Protein AF-A0A3R8T851-F1 (afdb_monomer_lite)

Structure (mmCIF, N/CA/C/O backbone):
data_AF-A0A3R8T851-F1
#
_entry.id   AF-A0A3R8T851-F1
#
loop_
_atom_site.group_PDB
_atom_site.id
_atom_site.type_symbol
_atom_site.label_atom_id
_atom_site.label_alt_id
_atom_site.label_comp_id
_atom_site.label_asym_id
_atom_site.label_entity_id
_atom_site.label_seq_id
_atom_site.pdbx_PDB_ins_code
_atom_site.Cartn_x
_atom_site.Cartn_y
_atom_site.Cartn_z
_atom_site.occupancy
_atom_site.B_iso_or_equiv
_atom_site.auth_seq_id
_atom_site.auth_comp_id
_atom_site.auth_asym_id
_atom_site.auth_atom_id
_atom_site.pdbx_PDB_model_num
ATOM 1 N N . MET A 1 1 ? -12.909 -27.217 -44.243 1.00 44.41 1 MET A N 1
ATOM 2 C CA . MET A 1 1 ? -11.495 -27.222 -43.815 1.00 44.41 1 MET A CA 1
ATOM 3 C C . MET A 1 1 ? -10.658 -26.739 -44.985 1.00 44.41 1 MET A C 1
ATOM 5 O O . MET A 1 1 ? -10.452 -27.490 -45.925 1.00 44.41 1 MET A O 1
ATOM 9 N N . THR A 1 2 ? -10.266 -25.467 -44.976 1.00 38.69 2 THR A N 1
ATOM 10 C CA . THR A 1 2 ? -9.535 -24.836 -46.084 1.00 38.69 2 THR A CA 1
ATOM 11 C C . THR A 1 2 ? -8.514 -23.880 -45.484 1.00 38.69 2 THR A C 1
ATOM 13 O O . THR A 1 2 ? -8.853 -22.822 -44.961 1.00 38.69 2 THR A O 1
ATOM 16 N N . GLN A 1 3 ? -7.259 -24.317 -45.497 1.00 44.81 3 GLN A N 1
ATOM 17 C CA . GLN A 1 3 ? -6.101 -23.622 -44.954 1.00 44.81 3 GLN A CA 1
ATOM 18 C C . GLN A 1 3 ? -5.636 -22.591 -45.994 1.00 44.81 3 GLN A C 1
ATOM 20 O O . GLN A 1 3 ? -5.109 -22.951 -47.044 1.00 44.81 3 GLN A O 1
ATOM 25 N N . ARG A 1 4 ? -5.891 -21.301 -45.744 1.00 39.88 4 ARG A N 1
ATOM 26 C CA . ARG A 1 4 ? -5.365 -20.201 -46.564 1.00 39.88 4 ARG A CA 1
ATOM 27 C C . ARG A 1 4 ? -4.061 -19.705 -45.947 1.00 39.88 4 ARG A C 1
ATOM 29 O O . ARG A 1 4 ? -4.080 -18.985 -44.954 1.00 39.88 4 ARG A O 1
ATOM 36 N N . SER A 1 5 ? -2.939 -20.098 -46.545 1.00 45.81 5 SER A N 1
ATOM 37 C CA . SER A 1 5 ? -1.627 -19.496 -46.299 1.00 45.81 5 SER A CA 1
ATOM 38 C C . SER A 1 5 ? -1.640 -18.038 -46.756 1.00 45.81 5 SER A C 1
ATOM 40 O O . SER A 1 5 ? -1.697 -17.757 -47.951 1.00 45.81 5 SER A O 1
ATOM 42 N N . ILE A 1 6 ? -1.594 -17.111 -45.800 1.00 46.12 6 ILE A N 1
ATOM 43 C CA . ILE A 1 6 ? -1.362 -15.689 -46.055 1.00 46.12 6 ILE A CA 1
ATOM 44 C C . ILE A 1 6 ? 0.154 -15.509 -46.150 1.00 46.12 6 ILE A C 1
ATOM 46 O O . ILE A 1 6 ? 0.859 -15.487 -45.144 1.00 46.12 6 ILE A O 1
ATOM 50 N N . ALA A 1 7 ? 0.659 -15.446 -47.380 1.00 40.25 7 ALA A N 1
ATOM 51 C CA . ALA A 1 7 ? 2.011 -14.991 -47.654 1.00 40.25 7 ALA A CA 1
ATOM 52 C C . ALA A 1 7 ? 2.119 -13.516 -47.231 1.00 40.25 7 ALA A C 1
ATOM 54 O O . ALA A 1 7 ? 1.351 -12.688 -47.711 1.00 40.25 7 ALA A O 1
ATOM 55 N N . LEU A 1 8 ? 3.050 -13.204 -46.325 1.00 41.16 8 LEU A N 1
ATOM 56 C CA . LEU A 1 8 ? 3.509 -11.843 -46.037 1.00 41.16 8 LEU A CA 1
ATOM 57 C C . LEU A 1 8 ? 4.576 -11.451 -47.074 1.00 41.16 8 LEU A C 1
ATOM 59 O O . LEU A 1 8 ? 5.665 -12.029 -47.036 1.00 41.16 8 LEU A O 1
ATOM 63 N N . PRO A 1 9 ? 4.364 -10.431 -47.923 1.00 45.44 9 PRO A N 1
ATOM 64 C CA . PRO A 1 9 ? 5.433 -9.764 -48.638 1.00 45.44 9 PRO A CA 1
ATOM 65 C C . PRO A 1 9 ? 5.525 -8.319 -48.130 1.00 45.44 9 PRO A C 1
ATOM 67 O O . PRO A 1 9 ? 5.138 -7.383 -48.819 1.00 45.44 9 PRO A O 1
ATOM 70 N N . THR A 1 10 ? 6.001 -8.122 -46.897 1.00 47.38 10 THR A N 1
ATOM 71 C CA . THR A 1 10 ? 6.152 -6.762 -46.331 1.00 47.38 10 THR A CA 1
ATOM 72 C C . THR A 1 10 ? 7.442 -6.566 -45.537 1.00 47.38 10 THR A C 1
ATOM 74 O O . THR A 1 10 ? 7.541 -5.646 -44.734 1.00 47.38 10 THR A O 1
ATOM 77 N N . PHE A 1 11 ? 8.457 -7.413 -45.754 1.00 45.50 11 PHE A N 1
ATOM 78 C CA . PHE A 1 11 ? 9.749 -7.315 -45.054 1.00 45.50 11 PHE A CA 1
ATOM 79 C C . PHE A 1 11 ? 10.920 -6.839 -45.939 1.00 45.50 11 PHE A C 1
ATOM 81 O O . PHE A 1 11 ? 12.037 -6.696 -45.455 1.00 45.50 11 PHE A O 1
ATOM 88 N N . ILE A 1 12 ? 10.684 -6.545 -47.226 1.00 47.91 12 ILE A N 1
ATOM 89 C CA . ILE A 1 12 ? 11.735 -6.191 -48.207 1.00 47.91 12 ILE A CA 1
ATOM 90 C C . ILE A 1 12 ? 11.623 -4.723 -48.660 1.00 47.91 12 ILE A C 1
ATOM 92 O O . ILE A 1 12 ? 11.775 -4.411 -49.833 1.00 47.91 12 ILE A O 1
ATOM 96 N N . VAL A 1 13 ? 11.331 -3.793 -47.746 1.00 43.69 13 VAL A N 1
ATOM 97 C CA . VAL A 1 13 ? 11.426 -2.346 -48.057 1.00 43.69 13 VAL A CA 1
ATOM 98 C C . VAL A 1 13 ? 12.476 -1.632 -47.196 1.00 43.69 13 VAL A C 1
ATOM 100 O O . VAL A 1 13 ? 12.956 -0.574 -47.582 1.00 43.69 13 VAL A O 1
ATOM 103 N N . LEU A 1 14 ? 12.962 -2.235 -46.101 1.00 47.91 14 LEU A N 1
ATOM 104 C CA . LEU A 1 14 ? 13.963 -1.584 -45.239 1.00 47.91 14 LEU A CA 1
ATOM 105 C C . LEU A 1 14 ? 15.436 -1.889 -45.578 1.00 47.91 14 LEU A C 1
ATOM 107 O O . LEU A 1 14 ? 16.322 -1.256 -45.013 1.00 47.91 14 LEU A O 1
ATOM 111 N N . LEU A 1 15 ? 15.726 -2.822 -46.496 1.00 50.12 15 LEU A N 1
ATOM 112 C CA . LEU A 1 15 ? 17.108 -3.194 -46.859 1.00 50.12 15 LEU A CA 1
ATOM 113 C C . LEU A 1 15 ? 17.674 -2.454 -48.089 1.00 50.12 15 LEU A C 1
ATOM 115 O O . LEU A 1 15 ? 18.793 -2.738 -48.507 1.00 50.12 15 LEU A O 1
ATOM 119 N N . GLY A 1 16 ? 16.927 -1.511 -48.672 1.00 46.34 16 GLY A N 1
ATOM 120 C CA . GLY A 1 16 ? 17.313 -0.813 -49.908 1.00 46.34 16 GLY A CA 1
ATOM 121 C C . GLY A 1 16 ? 18.207 0.423 -49.737 1.00 46.34 16 GLY A C 1
ATOM 122 O O . GLY A 1 16 ? 18.778 0.885 -50.717 1.00 46.34 16 GLY A O 1
ATOM 123 N N . CYS A 1 17 ? 18.375 0.960 -48.523 1.00 48.28 17 CYS A N 1
ATOM 124 C CA . CYS A 1 17 ? 19.078 2.239 -48.321 1.00 48.28 17 CYS A CA 1
ATOM 125 C C . CYS A 1 17 ? 20.562 2.116 -47.918 1.00 48.28 17 CYS A C 1
ATOM 127 O O . CYS A 1 17 ? 21.178 3.121 -47.578 1.00 48.28 17 CYS A O 1
ATOM 129 N N . MET A 1 18 ? 21.158 0.918 -47.942 1.00 51.44 18 MET A N 1
ATOM 130 C CA . MET A 1 18 ? 22.513 0.684 -47.400 1.00 51.44 18 MET A CA 1
ATOM 131 C C . MET A 1 18 ? 23.633 0.554 -48.449 1.00 51.44 18 MET A C 1
ATOM 133 O O . MET A 1 18 ? 24.749 0.187 -48.095 1.00 51.44 18 MET A O 1
ATOM 137 N N . ALA A 1 19 ? 23.381 0.853 -49.728 1.00 52.00 19 ALA A N 1
ATOM 138 C CA . ALA A 1 19 ? 24.377 0.662 -50.794 1.00 52.00 19 ALA A CA 1
ATOM 139 C C . ALA A 1 19 ? 25.047 1.948 -51.322 1.00 52.00 19 ALA A C 1
ATOM 141 O O . ALA A 1 19 ? 25.812 1.876 -52.280 1.00 52.00 19 ALA A O 1
ATOM 142 N N . GLY A 1 20 ? 24.830 3.121 -50.717 1.00 49.62 20 GLY A N 1
ATOM 143 C CA . GLY A 1 20 ? 25.464 4.344 -51.219 1.00 49.62 20 GLY A CA 1
ATOM 144 C C . GLY A 1 20 ? 25.350 5.547 -50.295 1.00 49.62 20 GLY A C 1
ATOM 145 O O . GLY A 1 20 ? 24.445 6.349 -50.471 1.00 49.62 20 GLY A O 1
ATOM 146 N N . CYS A 1 21 ? 26.255 5.630 -49.314 1.00 49.12 21 CYS A N 1
ATOM 147 C CA . CYS A 1 21 ? 26.908 6.840 -48.780 1.00 49.12 21 CYS A CA 1
ATOM 148 C C . CYS A 1 21 ? 27.625 6.459 -47.474 1.00 49.12 21 CYS A C 1
ATOM 150 O O . CYS A 1 21 ? 27.001 6.023 -46.513 1.00 49.12 21 CYS A O 1
ATOM 152 N N . GLY A 1 22 ? 28.953 6.596 -47.439 1.00 55.25 22 GLY A N 1
ATOM 153 C CA . GLY A 1 22 ? 29.822 6.204 -46.317 1.00 55.25 22 GLY A CA 1
ATOM 154 C C . GLY A 1 22 ? 29.701 7.059 -45.048 1.00 55.25 22 GLY A C 1
ATOM 155 O O . GLY A 1 22 ? 30.553 6.958 -44.171 1.00 55.25 22 GLY A O 1
ATOM 156 N N . SER A 1 23 ? 28.665 7.888 -44.932 1.00 60.56 23 SER A N 1
ATOM 157 C CA . SER A 1 23 ? 28.325 8.646 -43.732 1.00 60.56 23 SER A CA 1
ATOM 158 C C . SER A 1 23 ? 26.939 8.218 -43.260 1.00 60.56 23 SER A C 1
ATOM 160 O O . SER A 1 23 ? 25.993 8.129 -44.040 1.00 60.56 23 SER A O 1
ATOM 162 N N . THR A 1 24 ? 26.804 7.915 -41.968 1.00 61.31 24 THR A N 1
ATOM 163 C CA . THR A 1 24 ? 25.481 7.770 -41.350 1.00 61.31 24 THR A CA 1
ATOM 164 C C . THR A 1 24 ? 24.726 9.072 -41.614 1.00 61.31 24 THR A C 1
ATOM 166 O O . THR A 1 24 ? 25.268 10.128 -41.280 1.00 61.31 24 THR A O 1
ATOM 169 N N . PRO A 1 25 ? 23.534 9.048 -42.233 1.00 72.50 25 PRO A N 1
ATOM 170 C CA . PRO A 1 25 ? 22.795 10.277 -42.471 1.00 72.50 25 PRO A CA 1
ATOM 171 C C . PRO A 1 25 ? 22.548 10.958 -41.125 1.00 72.50 25 PRO A C 1
ATOM 173 O O . PRO A 1 25 ? 22.107 10.303 -40.181 1.00 72.50 25 PRO A O 1
ATOM 176 N N . GLN A 1 26 ? 22.850 12.254 -41.036 1.00 74.75 26 GLN A N 1
ATOM 177 C CA . GLN A 1 26 ? 22.775 13.032 -39.793 1.00 74.75 26 GLN A CA 1
ATOM 178 C C . GLN A 1 26 ? 21.423 12.856 -39.084 1.00 74.75 26 GLN A C 1
ATOM 180 O O . GLN A 1 26 ? 21.381 12.688 -37.873 1.00 74.75 26 GLN A O 1
ATOM 185 N N . ALA A 1 27 ? 20.334 12.747 -39.852 1.00 73.94 27 ALA A N 1
ATOM 186 C CA . ALA A 1 27 ? 18.996 12.472 -39.336 1.00 73.94 27 ALA A CA 1
ATOM 187 C C . ALA A 1 27 ? 18.899 11.186 -38.484 1.00 73.94 27 ALA A C 1
ATOM 189 O O . ALA A 1 27 ? 18.157 11.158 -37.506 1.00 73.94 27 ALA A O 1
ATOM 190 N N . ALA A 1 28 ? 19.653 10.130 -38.813 1.00 70.94 28 ALA A N 1
ATOM 191 C CA . ALA A 1 28 ? 19.677 8.891 -38.031 1.00 70.94 28 ALA A CA 1
ATOM 192 C C . ALA A 1 28 ? 20.454 9.051 -36.713 1.00 70.94 28 ALA A C 1
ATOM 194 O O . ALA A 1 28 ? 20.051 8.491 -35.694 1.00 70.94 28 ALA A O 1
ATOM 195 N N . LEU A 1 29 ? 21.533 9.842 -36.719 1.00 73.25 29 LEU A N 1
ATOM 196 C CA . LEU A 1 29 ? 22.285 10.186 -35.507 1.00 73.25 29 LEU A CA 1
ATOM 197 C C . LEU A 1 29 ? 21.438 11.066 -34.581 1.00 73.25 29 LEU A C 1
ATOM 199 O O . LEU A 1 29 ? 21.340 10.799 -33.385 1.00 73.25 29 LEU A O 1
ATOM 203 N N . ASP A 1 30 ? 20.753 12.059 -35.149 1.00 73.75 30 ASP A N 1
ATOM 204 C CA . ASP A 1 30 ? 19.850 12.932 -34.407 1.00 73.75 30 ASP A CA 1
ATOM 205 C C . ASP A 1 30 ? 18.692 12.126 -33.807 1.00 73.75 30 ASP A C 1
ATOM 207 O O . ASP A 1 30 ? 18.377 12.294 -32.631 1.00 73.75 30 ASP A O 1
ATOM 211 N N . GLN A 1 31 ? 18.090 11.196 -34.554 1.00 73.44 31 GLN A N 1
ATOM 212 C CA . GLN A 1 31 ? 17.026 10.333 -34.033 1.00 73.44 31 GLN A CA 1
ATOM 213 C C . GLN A 1 31 ? 17.510 9.440 -32.876 1.00 73.44 31 GLN A C 1
ATOM 215 O O . GLN A 1 31 ? 16.791 9.279 -31.887 1.00 73.44 31 GLN A O 1
ATOM 220 N N . ALA A 1 32 ? 18.729 8.897 -32.960 1.00 69.50 32 ALA A N 1
ATOM 221 C CA . ALA A 1 32 ? 19.322 8.105 -31.884 1.00 69.50 32 ALA A CA 1
ATOM 222 C C . ALA A 1 32 ? 19.579 8.946 -30.621 1.00 69.50 32 ALA A C 1
ATOM 224 O O . ALA A 1 32 ? 19.233 8.520 -29.517 1.00 69.50 32 ALA A O 1
ATOM 225 N N . ASN A 1 33 ? 20.093 10.168 -30.787 1.00 73.69 33 ASN A N 1
ATOM 226 C CA . ASN A 1 33 ? 20.313 11.113 -29.690 1.00 73.69 33 ASN A CA 1
ATOM 227 C C . ASN A 1 33 ? 19.000 11.523 -29.007 1.00 73.69 33 ASN A C 1
ATOM 229 O O . ASN A 1 33 ? 18.917 11.519 -27.777 1.00 73.69 33 ASN A O 1
ATOM 233 N N . HIS A 1 34 ? 17.944 11.797 -29.781 1.00 75.25 34 HIS A N 1
ATOM 234 C CA . HIS A 1 34 ? 16.615 12.077 -29.228 1.00 75.25 34 HIS A CA 1
ATOM 235 C C . HIS A 1 34 ? 16.049 10.868 -28.470 1.00 75.25 34 HIS A C 1
ATOM 237 O O . HIS A 1 34 ? 15.510 11.026 -27.375 1.00 75.25 34 HIS A O 1
ATOM 243 N N . GLY A 1 35 ? 16.214 9.651 -28.998 1.00 73.81 35 GLY A N 1
ATOM 244 C CA . GLY A 1 35 ? 15.797 8.424 -28.313 1.00 73.81 35 GLY A CA 1
ATOM 245 C C . GLY A 1 35 ? 16.533 8.199 -26.986 1.00 73.81 35 GLY A C 1
ATOM 246 O O . GLY A 1 35 ? 15.909 7.860 -25.976 1.00 73.81 35 GLY A O 1
ATOM 247 N N . ALA A 1 36 ? 17.846 8.448 -26.955 1.00 70.50 36 ALA A N 1
ATOM 248 C CA . ALA A 1 36 ? 18.645 8.367 -25.734 1.00 70.50 36 ALA A CA 1
ATOM 249 C C . ALA A 1 36 ? 18.195 9.401 -24.686 1.00 70.50 36 ALA A C 1
ATOM 251 O O . ALA A 1 36 ? 18.029 9.049 -23.515 1.00 70.50 36 ALA A O 1
ATOM 252 N N . ALA A 1 37 ? 17.917 10.640 -25.109 1.00 76.19 37 ALA A N 1
ATOM 253 C CA . ALA A 1 37 ? 17.410 11.698 -24.235 1.00 76.19 37 ALA A CA 1
ATOM 254 C C . ALA A 1 37 ? 16.029 11.361 -23.645 1.00 76.19 37 ALA A C 1
ATOM 256 O O . ALA A 1 37 ? 15.822 11.506 -22.439 1.00 76.19 37 ALA A O 1
ATOM 257 N N . LEU A 1 38 ? 15.102 10.843 -24.459 1.00 79.69 38 LEU A N 1
ATOM 258 C CA . LEU A 1 38 ? 13.781 10.405 -23.990 1.00 79.69 38 LEU A CA 1
ATOM 259 C C . LEU A 1 38 ? 13.880 9.246 -22.993 1.00 79.69 38 LEU A C 1
ATOM 261 O O . LEU A 1 38 ? 13.170 9.231 -21.990 1.00 79.69 38 LEU A O 1
ATOM 265 N N . THR A 1 39 ? 14.790 8.300 -23.233 1.00 76.38 39 THR A N 1
ATOM 266 C CA . THR A 1 39 ? 14.996 7.163 -22.325 1.00 76.38 39 THR A CA 1
ATOM 267 C C . THR A 1 39 ? 15.553 7.623 -20.977 1.00 76.38 39 THR A C 1
ATOM 269 O O . THR A 1 39 ? 15.103 7.153 -19.935 1.00 76.38 39 THR A O 1
ATOM 272 N N . ALA A 1 40 ? 16.483 8.583 -20.974 1.00 74.56 40 ALA A N 1
ATOM 273 C CA . ALA A 1 40 ? 16.996 9.182 -19.743 1.00 74.56 40 A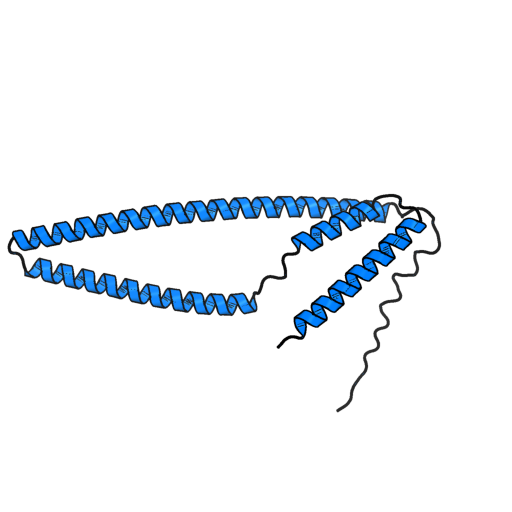LA A CA 1
ATOM 274 C C . ALA A 1 40 ? 15.909 9.967 -18.983 1.00 74.56 40 ALA A C 1
ATOM 276 O O . ALA A 1 40 ? 15.811 9.863 -17.760 1.00 74.56 40 ALA A O 1
ATOM 277 N N . ALA A 1 41 ? 15.052 10.705 -19.696 1.00 78.69 41 ALA A N 1
ATOM 278 C CA . ALA A 1 41 ? 13.918 11.400 -19.089 1.00 78.69 41 ALA A CA 1
ATOM 279 C C . ALA A 1 41 ? 12.918 10.419 -18.448 1.00 78.69 41 ALA A C 1
ATOM 281 O O . ALA A 1 41 ? 12.463 10.647 -17.326 1.00 78.69 41 ALA A O 1
ATOM 282 N N . LEU A 1 42 ? 12.624 9.302 -19.122 1.00 79.44 42 LEU A N 1
ATOM 283 C CA . LEU A 1 42 ? 11.774 8.238 -18.587 1.00 79.44 42 LEU A CA 1
ATOM 284 C C . LEU A 1 42 ? 12.388 7.593 -17.335 1.00 79.44 42 LEU A C 1
ATOM 286 O O . LEU A 1 42 ? 11.681 7.371 -16.355 1.00 79.44 42 LEU A O 1
ATOM 290 N N . GLU A 1 43 ? 13.698 7.330 -17.335 1.00 75.94 43 GLU A N 1
ATOM 291 C CA . GLU A 1 43 ? 14.417 6.800 -16.169 1.00 75.94 43 GLU A CA 1
ATOM 292 C C . GLU A 1 43 ? 14.277 7.736 -14.954 1.00 75.94 43 GLU A C 1
ATOM 294 O O . GLU A 1 43 ? 13.948 7.281 -13.854 1.00 75.94 43 GLU A O 1
ATOM 299 N N . GLY A 1 44 ? 14.420 9.049 -15.166 1.00 82.88 44 GLY A N 1
ATOM 300 C CA . GLY A 1 44 ? 14.193 10.060 -14.130 1.00 82.88 44 GLY A CA 1
ATOM 301 C C . GLY A 1 44 ? 12.754 10.070 -13.600 1.00 82.88 44 GLY A C 1
ATOM 302 O O . GLY A 1 44 ? 12.541 10.112 -12.387 1.00 82.88 44 GLY A O 1
ATOM 303 N N . GLN A 1 45 ? 11.756 9.961 -14.484 1.00 84.88 45 GLN A N 1
ATOM 304 C CA . GLN A 1 45 ? 10.346 9.871 -14.080 1.00 84.88 45 GLN A CA 1
ATOM 305 C C . GLN A 1 45 ? 10.050 8.599 -13.276 1.00 84.88 45 GLN A C 1
ATOM 307 O O . GLN A 1 45 ? 9.339 8.663 -12.272 1.00 84.88 45 GLN A O 1
ATOM 312 N N . LEU A 1 46 ? 10.619 7.454 -13.661 1.00 79.31 46 LEU A N 1
ATOM 313 C CA . LEU A 1 46 ? 10.457 6.195 -12.929 1.00 79.31 46 LEU A CA 1
ATOM 314 C C . LEU A 1 46 ? 11.092 6.256 -11.535 1.00 79.31 46 LEU A C 1
ATOM 316 O O . LEU A 1 46 ? 10.499 5.769 -10.570 1.00 79.31 46 LEU A O 1
ATOM 320 N N . GLN A 1 47 ? 12.268 6.874 -11.400 1.00 82.25 47 GLN A N 1
ATOM 321 C CA . GLN A 1 47 ? 12.885 7.091 -10.090 1.00 82.25 47 GLN A CA 1
ATOM 322 C C . GLN A 1 47 ? 12.032 8.012 -9.207 1.00 82.25 47 GLN A C 1
ATOM 324 O O . GLN A 1 47 ? 11.787 7.681 -8.044 1.00 82.25 47 GLN A O 1
ATOM 329 N N . ALA A 1 48 ? 11.516 9.115 -9.759 1.00 82.44 48 ALA A N 1
ATOM 330 C CA . ALA A 1 48 ? 10.619 10.019 -9.039 1.00 82.44 48 ALA A CA 1
ATOM 331 C C . ALA A 1 48 ? 9.323 9.315 -8.597 1.00 82.44 48 ALA A C 1
ATOM 333 O O . ALA A 1 48 ? 8.891 9.478 -7.455 1.00 82.44 48 ALA A O 1
ATOM 334 N N . LEU A 1 49 ? 8.740 8.475 -9.461 1.00 84.69 49 LEU A N 1
ATOM 335 C CA . LEU A 1 49 ? 7.562 7.671 -9.133 1.00 84.69 49 LEU A CA 1
ATOM 336 C C . LEU A 1 49 ? 7.846 6.713 -7.968 1.00 84.69 49 LEU A C 1
ATOM 338 O O . LEU A 1 49 ? 7.061 6.653 -7.023 1.00 84.69 49 LEU A O 1
ATOM 342 N N . ARG A 1 50 ? 8.977 5.995 -7.999 1.00 80.81 50 ARG A N 1
ATOM 343 C CA . ARG A 1 50 ? 9.378 5.084 -6.911 1.00 80.81 50 ARG A CA 1
ATOM 344 C C . ARG A 1 50 ? 9.571 5.828 -5.590 1.00 80.81 50 ARG A C 1
ATOM 346 O O . ARG A 1 50 ? 9.113 5.353 -4.553 1.00 80.81 50 ARG A O 1
ATOM 353 N N . ALA A 1 51 ? 10.195 7.006 -5.620 1.00 81.94 51 ALA A N 1
ATOM 354 C CA . ALA A 1 51 ? 10.358 7.842 -4.432 1.00 81.94 51 ALA A CA 1
ATOM 355 C C . ALA A 1 51 ? 9.003 8.310 -3.869 1.00 81.94 51 ALA A C 1
ATOM 357 O O . ALA A 1 51 ? 8.762 8.209 -2.664 1.00 81.94 51 ALA A O 1
ATOM 358 N N . ALA A 1 52 ? 8.084 8.748 -4.735 1.00 80.25 52 ALA A N 1
ATOM 359 C CA . ALA A 1 52 ? 6.732 9.127 -4.334 1.00 80.25 52 ALA A CA 1
ATOM 360 C C . ALA A 1 52 ? 5.954 7.940 -3.737 1.00 80.25 52 ALA A C 1
ATOM 362 O O . ALA A 1 52 ? 5.321 8.080 -2.690 1.00 80.25 52 ALA A O 1
ATOM 363 N N . GLN A 1 53 ? 6.046 6.753 -4.345 1.00 79.06 53 GLN A N 1
ATOM 364 C CA . GLN A 1 53 ? 5.437 5.525 -3.822 1.00 79.06 53 GLN A CA 1
ATOM 365 C C . GLN A 1 53 ? 5.976 5.163 -2.432 1.00 79.06 53 GLN A C 1
ATOM 367 O O . GLN A 1 53 ? 5.186 4.857 -1.537 1.00 79.06 53 GLN A O 1
ATOM 372 N N . ALA A 1 54 ? 7.294 5.251 -2.222 1.00 76.88 54 ALA A N 1
ATOM 373 C CA . ALA A 1 54 ? 7.908 5.011 -0.917 1.00 76.88 54 ALA A CA 1
ATOM 374 C C . ALA A 1 54 ? 7.389 5.995 0.145 1.00 76.88 54 ALA A C 1
ATOM 376 O O . ALA A 1 54 ? 7.039 5.587 1.255 1.00 76.88 54 ALA A O 1
ATOM 377 N N . 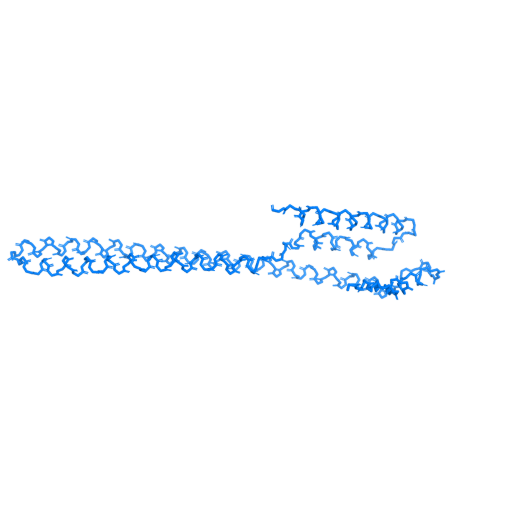HIS A 1 55 ? 7.249 7.276 -0.211 1.00 80.81 55 HIS A N 1
ATOM 378 C CA . HIS A 1 55 ? 6.702 8.280 0.698 1.00 80.81 55 HIS A CA 1
ATOM 379 C C . HIS A 1 55 ? 5.234 7.996 1.060 1.00 80.81 55 HIS A C 1
ATOM 381 O O . HIS A 1 55 ? 4.864 8.063 2.239 1.00 80.81 55 HIS A O 1
ATOM 387 N N . VAL A 1 56 ? 4.399 7.640 0.079 1.00 83.94 56 VAL A N 1
ATOM 388 C CA . VAL A 1 56 ? 2.992 7.274 0.316 1.00 83.94 56 VAL A CA 1
ATOM 389 C C . VAL A 1 56 ? 2.897 6.038 1.213 1.00 83.94 56 VAL A C 1
ATOM 391 O O . VAL A 1 56 ? 2.102 6.031 2.153 1.00 83.94 56 VAL A O 1
ATOM 394 N N . ALA A 1 57 ? 3.728 5.019 0.981 1.00 75.00 57 ALA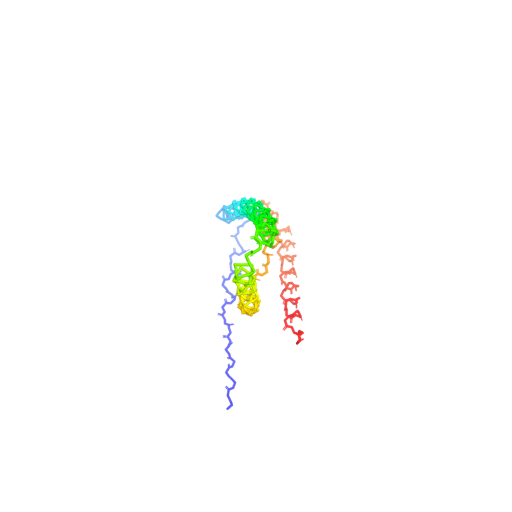 A N 1
ATOM 395 C CA . ALA A 1 57 ? 3.770 3.823 1.819 1.00 75.00 57 ALA A CA 1
ATOM 396 C C . ALA A 1 57 ? 4.144 4.158 3.273 1.00 75.00 57 ALA A C 1
ATOM 398 O O . ALA A 1 57 ? 3.470 3.715 4.204 1.00 75.00 57 ALA A O 1
ATOM 399 N N . GLN A 1 58 ? 5.156 5.005 3.481 1.00 81.00 58 GLN A N 1
ATOM 400 C CA . GLN A 1 58 ? 5.565 5.434 4.818 1.00 81.00 58 GLN A CA 1
ATOM 401 C C . GLN A 1 58 ? 4.477 6.257 5.527 1.00 81.00 58 GLN A C 1
ATOM 403 O O . GLN A 1 58 ? 4.240 6.067 6.720 1.00 81.00 58 GLN A O 1
ATOM 408 N N . SER A 1 59 ? 3.771 7.126 4.795 1.00 83.44 59 SER A N 1
ATOM 409 C CA . SER A 1 59 ? 2.620 7.872 5.322 1.00 83.44 59 SER A CA 1
ATOM 410 C C . SER A 1 59 ? 1.492 6.931 5.756 1.00 83.44 59 SER A C 1
ATOM 412 O O . SER A 1 59 ? 0.985 7.053 6.872 1.00 83.44 59 SER A O 1
ATOM 414 N N . ARG A 1 60 ? 1.160 5.929 4.928 1.00 83.06 60 ARG A N 1
ATOM 415 C CA . ARG A 1 60 ? 0.162 4.901 5.264 1.00 83.06 60 ARG A CA 1
ATOM 416 C C . ARG A 1 60 ? 0.553 4.109 6.511 1.00 83.06 60 ARG A C 1
ATOM 418 O O . ARG A 1 60 ? -0.281 3.958 7.397 1.00 83.06 60 ARG A O 1
ATOM 425 N N . LEU A 1 61 ? 1.809 3.673 6.623 1.00 77.94 61 LEU A N 1
ATOM 426 C CA . LEU A 1 61 ? 2.313 2.991 7.823 1.00 77.94 61 LEU A CA 1
ATOM 427 C C . LEU A 1 61 ? 2.198 3.873 9.074 1.00 77.94 61 LEU A C 1
ATOM 429 O O . LEU A 1 61 ? 1.786 3.395 10.131 1.00 77.94 61 LEU A O 1
ATOM 433 N N . GLY A 1 62 ? 2.509 5.168 8.955 1.00 84.81 62 GLY A N 1
ATOM 434 C CA . GLY A 1 62 ? 2.327 6.136 10.037 1.00 84.81 62 GLY A CA 1
ATOM 435 C C . GLY A 1 62 ? 0.868 6.254 10.488 1.00 84.81 62 GLY A C 1
ATOM 436 O O . GLY A 1 62 ? 0.595 6.233 11.689 1.00 84.81 62 GLY A O 1
ATOM 437 N N . SER A 1 63 ? -0.071 6.321 9.542 1.00 85.19 63 SER A N 1
ATOM 438 C CA . SER A 1 63 ? -1.510 6.366 9.832 1.00 85.19 63 SER A CA 1
ATOM 439 C C . SER A 1 63 ? -2.014 5.077 10.476 1.00 85.19 63 SER A C 1
ATOM 441 O O . SER A 1 63 ? -2.692 5.148 11.497 1.00 85.19 63 SER A O 1
ATOM 443 N N . ILE A 1 64 ? -1.627 3.908 9.950 1.00 81.44 64 ILE A N 1
ATOM 444 C CA . ILE A 1 64 ? -1.971 2.601 10.536 1.00 81.44 64 ILE A CA 1
ATOM 445 C C . ILE A 1 64 ? -1.475 2.526 11.978 1.00 81.44 64 ILE A C 1
ATOM 447 O O . ILE A 1 64 ? -2.226 2.145 12.870 1.00 81.44 64 ILE A O 1
ATOM 451 N N . ARG A 1 65 ? -0.236 2.961 12.235 1.00 85.31 65 ARG A N 1
ATOM 452 C CA . ARG A 1 65 ? 0.321 2.959 13.588 1.00 85.31 65 ARG A CA 1
ATOM 453 C C . ARG A 1 65 ? -0.494 3.839 14.535 1.00 85.31 65 ARG A C 1
ATOM 455 O O . ARG A 1 65 ? -0.846 3.378 15.616 1.00 85.31 65 ARG A O 1
ATOM 462 N N . ARG A 1 66 ? -0.849 5.063 14.130 1.00 88.75 66 ARG A N 1
ATOM 463 C CA . ARG A 1 66 ? -1.688 5.961 14.948 1.00 88.75 66 ARG A CA 1
ATOM 464 C C . ARG A 1 66 ? -3.065 5.365 15.227 1.00 88.75 66 ARG A C 1
ATOM 466 O O . ARG A 1 66 ? -3.504 5.401 16.370 1.00 88.75 66 ARG A O 1
ATOM 473 N N . LEU A 1 67 ? -3.707 4.787 14.211 1.00 86.44 67 LEU A N 1
ATOM 474 C CA . LEU A 1 67 ? -5.000 4.120 14.366 1.00 86.44 67 LEU A CA 1
ATOM 475 C C . LEU A 1 67 ? -4.896 2.927 15.320 1.00 86.44 67 LEU A C 1
ATOM 477 O O . LEU A 1 67 ? -5.714 2.814 16.223 1.00 86.44 67 LEU A O 1
ATOM 481 N N . SER A 1 68 ? -3.850 2.103 15.197 1.00 83.75 68 SER A N 1
ATOM 482 C CA . SER A 1 68 ? -3.635 0.959 16.093 1.00 83.75 68 SER A CA 1
ATOM 483 C C . SER A 1 68 ? -3.404 1.386 17.544 1.00 83.75 68 SER A C 1
ATOM 485 O O . SER A 1 68 ? -3.949 0.781 18.460 1.00 83.75 68 SER A O 1
ATOM 487 N N . THR A 1 69 ? -2.648 2.467 17.766 1.00 88.81 69 THR A N 1
ATOM 488 C CA . THR A 1 69 ? -2.446 3.021 19.109 1.00 88.81 69 THR A CA 1
ATOM 489 C C . THR A 1 69 ? -3.747 3.586 19.672 1.00 88.81 69 THR A C 1
ATOM 491 O O . THR A 1 69 ? -4.044 3.348 20.837 1.00 88.81 69 THR A O 1
ATOM 494 N N . SER A 1 70 ? -4.541 4.286 18.854 1.00 88.19 70 SER A N 1
ATOM 495 C CA . SER A 1 70 ? -5.837 4.823 19.279 1.00 88.19 70 SER A CA 1
ATOM 496 C C . SER A 1 70 ? -6.842 3.717 19.606 1.00 88.19 70 SER A C 1
ATOM 498 O O . SER A 1 70 ? -7.566 3.828 20.590 1.00 88.19 70 SER A O 1
ATOM 500 N N . ALA A 1 71 ? -6.884 2.649 18.808 1.00 86.12 71 ALA A N 1
ATOM 501 C CA . ALA A 1 71 ? -7.724 1.486 19.079 1.00 86.12 71 ALA A CA 1
ATOM 502 C C . ALA A 1 71 ? -7.334 0.834 20.413 1.00 86.12 71 ALA A C 1
ATOM 504 O O . ALA A 1 71 ? -8.187 0.645 21.273 1.00 86.12 71 ALA A O 1
ATOM 505 N N . ALA A 1 72 ? -6.033 0.626 20.643 1.00 84.00 72 ALA A N 1
ATOM 506 C CA . ALA A 1 72 ? -5.538 0.069 21.899 1.00 84.00 72 ALA A CA 1
ATOM 507 C C . ALA A 1 72 ? -5.869 0.945 23.124 1.00 84.00 72 ALA A C 1
ATOM 509 O O . ALA A 1 72 ? -6.152 0.409 24.195 1.00 84.00 72 ALA A O 1
ATOM 510 N N . SER A 1 73 ? -5.856 2.280 22.994 1.00 91.31 73 SER A N 1
ATOM 511 C CA . SER A 1 73 ? -6.310 3.157 24.083 1.00 91.31 73 SER A CA 1
ATOM 512 C C . SER A 1 73 ? -7.816 3.048 24.324 1.00 91.31 73 SER A C 1
ATOM 514 O O . SER A 1 73 ? -8.221 2.950 25.477 1.00 91.31 73 SER A O 1
ATOM 516 N N . PHE A 1 74 ? -8.635 2.978 23.265 1.00 88.19 74 PHE A N 1
ATOM 517 C CA . PHE A 1 74 ? -10.079 2.778 23.419 1.00 88.19 74 PHE A CA 1
ATOM 518 C C . PHE A 1 74 ? -10.406 1.440 24.089 1.00 88.19 74 PHE A C 1
ATOM 520 O O . PHE A 1 74 ? -11.290 1.398 24.939 1.00 88.19 74 PHE A O 1
ATOM 527 N N . ASP A 1 75 ? -9.667 0.373 23.780 1.00 87.25 75 ASP A N 1
ATOM 528 C CA . ASP A 1 75 ? -9.825 -0.925 24.447 1.00 87.25 75 ASP A CA 1
ATOM 529 C C . ASP A 1 75 ? -9.478 -0.858 25.941 1.00 87.25 75 ASP A C 1
ATOM 531 O O . ASP A 1 75 ? -10.158 -1.467 26.775 1.00 87.25 75 ASP A O 1
ATOM 535 N N . ALA A 1 76 ? -8.429 -0.111 26.298 1.00 89.56 76 ALA A N 1
ATOM 536 C CA . ALA A 1 76 ? -8.032 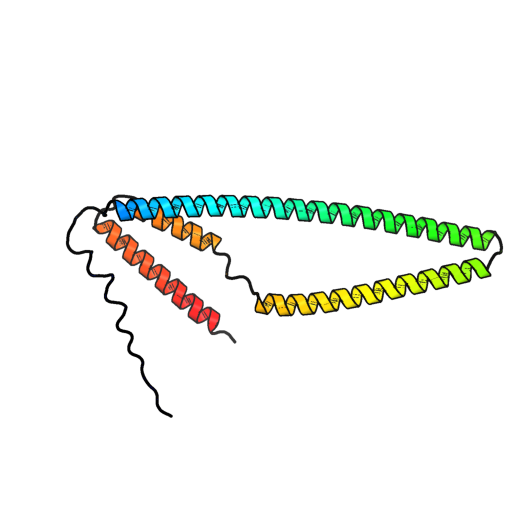0.087 27.688 1.00 89.56 76 ALA A CA 1
ATOM 537 C C . ALA A 1 76 ? -9.080 0.895 28.475 1.00 89.56 76 ALA A C 1
ATOM 539 O O . ALA A 1 76 ? -9.424 0.507 29.599 1.00 89.56 76 ALA A O 1
ATOM 540 N N . ASP A 1 77 ? -9.615 1.961 27.873 1.00 89.69 77 ASP A N 1
ATOM 541 C CA . ASP A 1 77 ? -10.671 2.800 28.450 1.00 89.69 77 ASP A CA 1
ATOM 542 C C . ASP A 1 77 ? -11.977 2.008 28.605 1.00 89.69 77 ASP A C 1
ATOM 544 O O . ASP A 1 77 ? -12.554 1.963 29.691 1.00 89.69 77 ASP A O 1
ATOM 548 N N . ALA A 1 78 ? -12.379 1.265 27.570 1.00 87.31 78 ALA A N 1
ATOM 549 C CA . ALA A 1 78 ? -13.514 0.343 27.593 1.00 87.31 78 ALA A CA 1
ATOM 550 C C . ALA A 1 78 ? -13.419 -0.671 28.745 1.00 87.31 78 ALA A C 1
ATOM 552 O O . ALA A 1 78 ? -14.378 -0.887 29.490 1.00 87.31 78 ALA A O 1
ATOM 553 N N . ALA A 1 79 ? -12.246 -1.286 28.924 1.00 88.62 79 ALA A N 1
ATOM 554 C CA . ALA A 1 79 ? -12.014 -2.236 30.007 1.00 88.62 79 ALA A CA 1
ATOM 555 C C . ALA A 1 79 ? -12.046 -1.567 31.391 1.00 88.62 79 ALA A C 1
ATOM 557 O O . ALA A 1 79 ? -12.420 -2.204 32.381 1.00 88.62 79 ALA A O 1
ATOM 558 N N . PHE A 1 80 ? -11.626 -0.305 31.495 1.00 91.56 80 PHE A N 1
ATOM 559 C CA . PHE A 1 80 ? -11.745 0.468 32.727 1.00 91.56 80 PHE A CA 1
ATOM 560 C C . PHE A 1 80 ? -13.207 0.786 33.050 1.00 91.56 80 PHE A C 1
ATOM 562 O O . PHE A 1 80 ? -13.644 0.499 34.167 1.00 91.56 80 PHE A O 1
ATOM 569 N N . ASP A 1 81 ? -13.976 1.270 32.077 1.00 87.62 81 ASP A N 1
ATOM 570 C CA . ASP A 1 81 ? -15.396 1.580 32.243 1.00 87.62 81 ASP A CA 1
ATOM 571 C C . ASP A 1 81 ? -16.202 0.350 32.667 1.00 87.62 81 ASP A C 1
ATOM 573 O O . ASP A 1 81 ? -17.010 0.427 33.597 1.00 87.62 81 ASP A O 1
ATOM 577 N N . GLU A 1 82 ? -15.930 -0.819 32.078 1.00 85.38 82 GLU A N 1
ATOM 578 C CA . GLU A 1 82 ? -16.573 -2.072 32.484 1.00 85.38 82 GLU A CA 1
ATOM 579 C C . GLU A 1 82 ? -16.324 -2.380 33.976 1.00 85.38 82 GLU A C 1
ATOM 581 O O . GLU A 1 82 ? -17.247 -2.762 34.706 1.00 85.38 82 GLU A O 1
ATOM 586 N N . ARG A 1 83 ? -15.092 -2.170 34.469 1.00 88.19 83 ARG A N 1
ATOM 587 C CA . ARG A 1 83 ? -14.751 -2.356 35.892 1.00 88.19 83 ARG A CA 1
ATOM 588 C C . ARG A 1 83 ? -15.471 -1.351 36.786 1.00 88.19 83 ARG A C 1
ATOM 590 O O . ARG A 1 83 ? -15.964 -1.741 37.845 1.00 88.19 83 ARG A O 1
ATOM 597 N N . VAL A 1 84 ? -15.567 -0.091 36.362 1.00 90.50 84 VAL A N 1
ATOM 598 C CA . VAL A 1 84 ? -16.283 0.959 37.103 1.00 90.50 84 VAL A CA 1
ATOM 599 C C . VAL A 1 84 ? -17.770 0.621 37.222 1.00 90.50 84 VAL A C 1
ATOM 601 O O . VAL A 1 84 ? -18.323 0.696 38.319 1.00 90.50 84 VAL A O 1
ATOM 604 N N . GLN A 1 85 ? -18.419 0.179 36.139 1.00 86.81 85 GLN A N 1
ATOM 605 C CA . GLN A 1 85 ? -19.842 -0.186 36.172 1.00 86.81 85 GLN A CA 1
ATOM 606 C C . GLN A 1 85 ? -20.115 -1.410 37.054 1.00 86.81 85 GLN A C 1
ATOM 608 O O . GLN A 1 85 ? -21.106 -1.433 37.792 1.00 86.81 85 GLN A O 1
ATOM 613 N N . LYS A 1 86 ? -19.219 -2.409 37.029 1.00 85.50 86 LYS A N 1
ATOM 614 C CA . LYS A 1 86 ? -19.283 -3.564 37.938 1.00 85.50 86 LYS A CA 1
ATOM 615 C C . LYS A 1 86 ? -19.149 -3.130 39.400 1.00 85.50 86 LYS A C 1
ATOM 617 O O . LYS A 1 86 ? -19.964 -3.539 40.221 1.00 85.50 86 LYS A O 1
ATOM 622 N N . ALA A 1 87 ? -18.185 -2.264 39.718 1.00 89.56 87 ALA A N 1
ATOM 623 C CA . ALA A 1 87 ? -17.987 -1.742 41.074 1.00 89.56 87 ALA A CA 1
ATOM 624 C C . ALA A 1 87 ? -19.162 -0.872 41.561 1.00 89.56 87 ALA A C 1
ATOM 626 O O . ALA A 1 87 ? -19.517 -0.915 42.736 1.00 89.56 87 ALA A O 1
ATOM 627 N N . ALA A 1 88 ? -19.813 -0.135 40.656 1.00 91.50 88 ALA A N 1
ATOM 628 C CA . ALA A 1 88 ? -21.017 0.650 40.938 1.00 91.50 88 ALA A CA 1
ATOM 629 C C . ALA A 1 88 ? -22.294 -0.201 41.100 1.00 91.50 88 ALA A C 1
ATOM 631 O O . ALA A 1 88 ? -23.381 0.354 41.265 1.00 91.50 88 ALA A O 1
ATOM 632 N N . ASN A 1 89 ? -22.178 -1.534 41.035 1.00 90.81 89 ASN A N 1
ATOM 633 C CA . ASN A 1 89 ? -23.274 -2.493 41.149 1.00 90.81 89 ASN A CA 1
ATOM 634 C C . ASN A 1 89 ? -24.397 -2.259 40.114 1.00 90.81 89 ASN A C 1
ATOM 636 O O . ASN A 1 89 ? -25.583 -2.413 40.409 1.00 90.81 89 ASN A O 1
ATOM 640 N N . LYS A 1 90 ? -24.014 -1.880 38.882 1.00 90.19 90 LYS A N 1
ATOM 641 C CA . LYS A 1 90 ? -24.913 -1.651 37.735 1.00 90.19 90 LYS A CA 1
ATOM 642 C C . LYS A 1 90 ? -24.770 -2.762 36.677 1.00 90.19 90 LYS A C 1
ATOM 644 O O . LYS A 1 90 ? -24.281 -2.505 35.574 1.00 90.19 90 LYS A O 1
ATOM 649 N N . PRO A 1 91 ? -25.209 -4.004 36.959 1.00 84.88 91 PRO A N 1
ATOM 650 C CA . PRO A 1 91 ? -24.962 -5.152 36.082 1.00 84.88 91 PRO A CA 1
ATOM 651 C C . PRO A 1 91 ? -25.657 -5.036 34.720 1.00 84.88 91 PRO A C 1
ATOM 653 O O . PRO A 1 91 ? -25.100 -5.480 33.721 1.00 84.88 91 PRO A O 1
ATOM 656 N N . ALA A 1 92 ? -26.824 -4.386 34.651 1.00 87.81 92 ALA A N 1
ATOM 657 C CA . ALA A 1 92 ? -27.543 -4.170 33.394 1.00 87.81 92 ALA A CA 1
ATOM 658 C C . ALA A 1 92 ? -26.739 -3.315 32.393 1.00 87.81 92 ALA A C 1
ATOM 660 O O . ALA A 1 92 ? -26.738 -3.596 31.198 1.00 87.81 92 ALA A O 1
ATOM 661 N N . HIS A 1 93 ? -25.999 -2.309 32.878 1.00 84.25 93 HIS A N 1
ATOM 662 C CA . HIS A 1 93 ? -25.137 -1.486 32.026 1.00 84.25 93 HIS A CA 1
ATOM 663 C C . HIS A 1 93 ? -23.920 -2.265 31.522 1.00 84.25 93 HIS A C 1
ATOM 665 O O . HIS A 1 93 ? -23.586 -2.163 30.346 1.00 84.25 93 HIS A O 1
ATOM 671 N N . ALA A 1 94 ? -23.291 -3.074 32.380 1.00 82.31 94 ALA A N 1
ATOM 672 C CA . ALA A 1 94 ? -22.174 -3.925 31.972 1.00 82.31 94 ALA A CA 1
ATOM 673 C C . ALA A 1 94 ? -22.600 -4.975 30.926 1.00 82.31 94 ALA A C 1
ATOM 675 O O . ALA A 1 94 ? -21.874 -5.220 29.968 1.00 82.31 94 ALA A O 1
ATOM 676 N N . GLN A 1 95 ? -23.798 -5.553 31.067 1.00 86.62 95 GLN A N 1
ATOM 677 C CA . GLN A 1 95 ? -24.357 -6.486 30.081 1.00 86.62 95 GLN A CA 1
ATOM 678 C C . GLN A 1 95 ? -24.612 -5.817 28.727 1.00 86.62 95 GLN A C 1
ATOM 680 O O . GLN A 1 95 ? -24.212 -6.361 27.701 1.00 86.62 95 GLN A O 1
ATOM 685 N N . LEU A 1 96 ? -25.232 -4.630 28.715 1.00 88.62 96 LEU A N 1
ATOM 686 C CA . LEU A 1 96 ? -25.459 -3.876 27.479 1.00 88.62 96 LEU A CA 1
ATOM 687 C C . LEU A 1 96 ? -24.137 -3.491 26.802 1.00 88.62 96 LEU A C 1
ATOM 689 O O . LEU A 1 96 ? -24.014 -3.608 25.586 1.00 88.62 96 LEU A O 1
ATOM 693 N N . PHE A 1 97 ? -23.149 -3.059 27.587 1.00 87.19 97 PHE A N 1
ATOM 694 C CA . PHE A 1 97 ? -21.823 -2.716 27.086 1.00 87.19 97 PHE A CA 1
ATOM 695 C C . PHE A 1 97 ? -21.140 -3.911 26.411 1.00 87.19 97 PHE A C 1
ATOM 697 O O . PHE A 1 97 ? -20.679 -3.790 25.278 1.00 87.19 97 PHE A O 1
ATOM 704 N N . ASN A 1 98 ? -21.143 -5.077 27.061 1.00 86.00 98 ASN A N 1
ATOM 705 C CA . ASN A 1 98 ? -20.557 -6.292 26.496 1.00 86.00 98 ASN A CA 1
ATOM 706 C C . ASN A 1 98 ? -21.292 -6.745 25.227 1.00 86.00 98 ASN A C 1
ATOM 708 O O . ASN A 1 98 ? -20.641 -7.079 24.246 1.00 86.00 98 ASN A O 1
ATOM 712 N N . ALA A 1 99 ? -22.624 -6.648 25.186 1.00 90.19 99 ALA A N 1
ATOM 713 C CA . ALA A 1 99 ? -23.388 -6.954 23.975 1.00 90.19 99 ALA A CA 1
ATOM 714 C C . ALA A 1 99 ? -23.050 -6.012 22.801 1.00 90.19 99 ALA A C 1
ATOM 716 O O . ALA A 1 99 ? -22.952 -6.455 21.657 1.00 90.19 99 ALA A O 1
ATOM 717 N N . LEU A 1 100 ? -22.851 -4.715 23.068 1.00 88.56 100 LEU A N 1
ATOM 718 C CA . LEU A 1 100 ? -22.416 -3.753 22.048 1.00 88.56 100 LEU A CA 1
ATOM 719 C C . LEU A 1 100 ? -20.991 -4.038 21.567 1.00 88.56 100 LEU A C 1
ATOM 721 O O . LEU A 1 100 ? -20.725 -3.937 20.369 1.00 88.56 100 LEU A O 1
ATOM 725 N N . LYS A 1 101 ? -20.096 -4.417 22.484 1.00 87.19 101 LYS A N 1
ATOM 726 C CA . LYS A 1 101 ? -18.733 -4.832 22.153 1.00 87.19 101 LYS A CA 1
ATOM 727 C C . LYS A 1 101 ? -18.737 -6.067 21.250 1.00 87.19 101 LYS A C 1
ATOM 729 O O . LYS A 1 101 ? -18.140 -6.023 20.181 1.00 87.19 101 LYS A O 1
ATOM 734 N N . ASP A 1 102 ? -19.491 -7.102 21.611 1.00 89.31 102 ASP A N 1
ATOM 735 C CA . ASP A 1 102 ? -19.606 -8.328 20.814 1.00 89.31 102 ASP A CA 1
ATOM 736 C C . ASP A 1 102 ? -20.160 -8.049 19.405 1.00 89.31 102 ASP A C 1
ATOM 738 O O . ASP A 1 102 ? -19.672 -8.603 18.418 1.00 89.31 102 ASP A O 1
ATOM 742 N N . LEU A 1 103 ? -21.151 -7.155 19.285 1.00 91.56 103 LEU A N 1
ATOM 743 C CA . LEU A 1 103 ? -21.699 -6.740 17.989 1.00 91.56 103 LEU A CA 1
ATOM 744 C C . LEU A 1 103 ? -20.656 -5.993 17.140 1.00 91.56 103 LEU A C 1
ATOM 746 O O . LEU A 1 103 ? -20.560 -6.217 15.932 1.00 91.56 103 LEU A O 1
ATOM 750 N N . SER A 1 104 ? -19.872 -5.113 17.768 1.00 87.88 104 SER A N 1
ATOM 751 C CA . SER A 1 104 ? -18.775 -4.395 17.114 1.00 87.88 104 SER A CA 1
ATOM 752 C C . SER A 1 104 ? -17.697 -5.361 16.615 1.00 87.88 104 SER A C 1
ATOM 754 O O . SER A 1 104 ? -17.297 -5.284 15.453 1.00 87.88 104 SER A O 1
ATOM 756 N N . ASP A 1 105 ? -17.283 -6.312 17.454 1.00 86.88 105 ASP A N 1
ATOM 757 C CA . ASP A 1 105 ? -16.278 -7.324 17.114 1.00 86.88 105 ASP A CA 1
ATOM 758 C C . ASP A 1 105 ? -16.775 -8.265 16.004 1.00 86.88 105 ASP A C 1
ATOM 760 O O . ASP A 1 105 ? -16.009 -8.648 15.118 1.00 86.88 105 ASP A O 1
ATOM 764 N N . SER A 1 106 ? -18.067 -8.613 16.006 1.00 89.62 106 SER A N 1
ATOM 765 C CA . SER A 1 106 ? -18.692 -9.378 14.918 1.00 89.62 106 SER A CA 1
ATOM 766 C C . SER A 1 106 ? -18.629 -8.620 13.596 1.00 89.62 106 SER A C 1
ATOM 768 O O . SER A 1 106 ? -18.220 -9.183 12.584 1.00 89.62 106 SER A O 1
ATOM 770 N N . ARG A 1 107 ? -18.980 -7.329 13.603 1.00 88.50 107 ARG A N 1
ATOM 771 C CA . ARG A 1 107 ? -18.932 -6.495 12.399 1.00 88.50 107 ARG A CA 1
ATOM 772 C C . ARG A 1 107 ? -17.509 -6.362 11.852 1.00 88.50 107 ARG A C 1
ATOM 774 O O . ARG A 1 107 ? -17.330 -6.406 10.639 1.00 88.50 107 ARG A O 1
ATOM 781 N N . ALA A 1 108 ? -16.511 -6.221 12.726 1.00 84.69 108 ALA A N 1
ATOM 782 C CA . ALA A 1 108 ? -15.110 -6.161 12.314 1.00 84.69 108 ALA A CA 1
ATOM 783 C C . ALA A 1 108 ? -14.670 -7.454 11.601 1.00 84.69 108 ALA A C 1
ATOM 785 O O . ALA A 1 108 ? -14.033 -7.389 10.553 1.00 84.69 108 ALA A O 1
ATOM 786 N N . LYS A 1 109 ? -15.078 -8.625 12.110 1.00 86.69 109 LYS A N 1
ATOM 787 C CA . LYS A 1 109 ? -14.813 -9.921 11.459 1.00 86.69 109 LYS A CA 1
ATOM 788 C C . LYS A 1 109 ? -15.491 -10.048 10.095 1.00 86.69 109 LYS A C 1
ATOM 790 O O . LYS A 1 109 ? -14.876 -10.552 9.157 1.00 86.69 109 LYS A O 1
ATOM 795 N N . ASP A 1 110 ? -16.734 -9.586 9.972 1.00 87.50 110 ASP A N 1
ATOM 796 C CA . ASP A 1 110 ? -17.453 -9.595 8.692 1.00 87.50 110 ASP A CA 1
ATOM 797 C C . ASP A 1 110 ? -16.751 -8.705 7.654 1.00 87.50 110 ASP A C 1
ATOM 799 O O . ASP A 1 110 ? -16.632 -9.068 6.481 1.00 87.50 110 ASP A O 1
ATOM 803 N N . GLU A 1 111 ? -16.230 -7.556 8.088 1.00 85.19 111 GLU A N 1
ATOM 804 C CA . GLU A 1 111 ? -15.461 -6.647 7.240 1.00 85.19 111 GLU A CA 1
ATOM 805 C C . GLU A 1 111 ? -14.107 -7.246 6.827 1.00 85.19 111 GLU A C 1
ATOM 807 O O . GLU A 1 111 ? -13.740 -7.168 5.653 1.00 85.19 111 GLU A O 1
ATOM 812 N N . GLU A 1 112 ? -13.397 -7.929 7.731 1.00 86.75 112 GLU A N 1
ATOM 813 C CA . GLU A 1 112 ? -12.179 -8.681 7.393 1.00 86.75 112 GLU A CA 1
ATOM 814 C C . GLU A 1 112 ? -12.448 -9.780 6.353 1.00 86.75 112 GLU A C 1
ATOM 816 O O . GLU A 1 112 ? -11.691 -9.922 5.388 1.00 86.75 112 GLU A O 1
ATOM 821 N N . ALA A 1 113 ? -13.547 -10.527 6.498 1.00 85.75 113 ALA A N 1
ATOM 822 C CA . ALA A 1 113 ? -13.948 -11.549 5.533 1.00 85.75 113 ALA A CA 1
ATOM 823 C C . ALA A 1 113 ? -14.288 -10.944 4.158 1.00 85.75 113 ALA A C 1
ATOM 825 O O . ALA A 1 113 ? -13.904 -11.493 3.115 1.00 85.75 113 ALA A O 1
ATOM 826 N N . LEU A 1 114 ? -14.958 -9.787 4.136 1.00 85.00 114 LEU A N 1
ATOM 827 C CA . LEU A 1 114 ? -15.233 -9.045 2.906 1.00 85.00 114 LEU A CA 1
ATOM 828 C C . LEU A 1 114 ? -13.937 -8.576 2.237 1.00 85.00 114 LEU A C 1
ATOM 830 O O . LEU A 1 114 ? -13.762 -8.784 1.036 1.00 85.00 114 LEU A O 1
ATOM 834 N N . LEU A 1 115 ? -13.010 -7.991 2.999 1.00 83.31 115 LEU A N 1
ATOM 835 C CA . LEU A 1 115 ? -11.712 -7.543 2.489 1.00 83.31 115 LEU A CA 1
ATOM 836 C C . LEU A 1 115 ? -10.881 -8.708 1.945 1.00 83.31 115 LEU A C 1
ATOM 838 O O . LEU A 1 115 ? -10.269 -8.570 0.889 1.00 83.31 115 LEU A O 1
ATOM 842 N N . ALA A 1 116 ? -10.895 -9.868 2.606 1.00 83.06 116 ALA A N 1
ATOM 843 C CA . ALA A 1 116 ? -10.238 -11.072 2.100 1.00 83.06 116 ALA A CA 1
ATOM 844 C C . ALA A 1 116 ? -10.846 -11.535 0.763 1.00 83.06 116 ALA A C 1
ATOM 846 O O . ALA A 1 116 ? -10.117 -11.910 -0.157 1.00 83.06 116 ALA A O 1
ATOM 847 N N . THR A 1 117 ? -12.171 -11.454 0.629 1.00 80.44 117 THR A N 1
ATOM 848 C CA . THR A 1 117 ? -12.884 -11.788 -0.615 1.00 80.44 117 THR A CA 1
ATOM 849 C C . THR A 1 117 ? -12.551 -10.797 -1.734 1.00 80.44 117 THR A C 1
ATOM 851 O O . THR A 1 117 ? -12.271 -11.201 -2.863 1.00 80.44 117 THR A O 1
ATOM 854 N N . LEU A 1 118 ? -12.512 -9.499 -1.423 1.00 77.69 118 LEU A N 1
ATOM 855 C CA . LEU A 1 118 ? -12.098 -8.458 -2.363 1.00 77.69 118 LEU A CA 1
ATOM 856 C C . LEU A 1 118 ? -10.636 -8.628 -2.780 1.00 77.69 118 LEU A C 1
ATOM 858 O O . LEU A 1 118 ? -10.345 -8.538 -3.964 1.00 77.69 118 LEU A O 1
ATOM 862 N N . ALA A 1 119 ? -9.735 -8.974 -1.859 1.00 79.38 119 ALA A N 1
ATOM 863 C CA . ALA A 1 119 ? -8.337 -9.248 -2.183 1.00 79.38 119 ALA A CA 1
ATOM 864 C C . ALA A 1 119 ? -8.182 -10.455 -3.125 1.00 79.38 119 ALA A C 1
ATOM 866 O O . ALA A 1 119 ? -7.328 -10.443 -4.011 1.00 79.38 119 ALA A O 1
ATOM 867 N N . GLN A 1 120 ? -9.016 -11.491 -2.978 1.00 78.12 120 GLN A N 1
ATOM 868 C CA . GLN A 1 120 ? -9.055 -12.610 -3.927 1.00 78.12 120 GLN A CA 1
ATOM 869 C C . GLN A 1 120 ? -9.563 -12.173 -5.306 1.00 78.12 120 GLN A C 1
ATOM 871 O O . GLN A 1 120 ? -8.995 -12.582 -6.321 1.00 78.12 120 GLN A O 1
ATOM 876 N N . ALA A 1 121 ? -10.597 -11.328 -5.353 1.00 72.94 121 ALA A N 1
ATOM 877 C CA . ALA A 1 121 ? -11.102 -10.759 -6.600 1.00 72.94 121 ALA A CA 1
ATOM 878 C C . ALA A 1 121 ? -10.047 -9.864 -7.273 1.00 72.94 121 ALA A C 1
ATOM 880 O O . ALA A 1 121 ? -9.765 -10.038 -8.457 1.00 72.94 121 ALA A O 1
ATOM 881 N N . ASP A 1 122 ? -9.388 -8.989 -6.516 1.00 71.62 122 ASP A N 1
ATOM 882 C CA . ASP A 1 122 ? -8.290 -8.143 -6.983 1.00 71.62 122 ASP A CA 1
ATOM 883 C C . ASP A 1 122 ? -7.112 -8.979 -7.481 1.00 71.62 122 ASP A C 1
ATOM 885 O O . ASP A 1 122 ? -6.544 -8.665 -8.521 1.00 71.62 122 ASP A O 1
ATOM 889 N N . ALA A 1 123 ? -6.768 -10.085 -6.815 1.00 73.69 123 ALA A N 1
ATOM 890 C CA . ALA A 1 123 ? -5.743 -11.007 -7.299 1.00 73.69 123 ALA A CA 1
ATOM 891 C C . ALA A 1 123 ? -6.151 -11.686 -8.621 1.00 73.69 123 ALA A C 1
ATOM 893 O O . ALA A 1 123 ? -5.306 -11.896 -9.495 1.00 73.69 123 ALA A O 1
ATOM 894 N N . ALA A 1 124 ? -7.434 -12.013 -8.800 1.00 70.69 124 ALA A N 1
ATOM 895 C CA . ALA A 1 124 ? -7.954 -12.538 -10.061 1.00 70.69 124 ALA A CA 1
ATOM 896 C C . ALA A 1 124 ? -7.912 -11.480 -11.181 1.00 70.69 124 ALA A C 1
ATOM 898 O O . ALA A 1 124 ? -7.491 -11.789 -12.296 1.00 70.69 124 ALA A O 1
ATOM 899 N N . TYR A 1 125 ? -8.248 -10.223 -10.880 1.00 67.56 125 TYR A N 1
ATOM 900 C CA . TYR A 1 125 ? -8.121 -9.109 -11.823 1.00 67.56 125 TYR A CA 1
ATOM 901 C C . TYR A 1 125 ? -6.661 -8.746 -12.118 1.00 67.56 125 TYR A C 1
ATOM 903 O O . TYR A 1 125 ? -6.324 -8.460 -13.263 1.00 67.56 125 TYR A O 1
ATOM 911 N N . ALA A 1 126 ? -5.765 -8.834 -11.137 1.00 62.22 126 ALA A N 1
ATOM 912 C CA . ALA A 1 126 ? -4.334 -8.603 -11.311 1.00 62.22 126 ALA A CA 1
ATOM 913 C C . ALA A 1 126 ? -3.680 -9.656 -12.215 1.00 62.22 126 ALA A C 1
ATOM 915 O O . ALA A 1 126 ? -2.746 -9.331 -12.937 1.00 62.22 126 ALA A O 1
ATOM 916 N N . LYS A 1 127 ? -4.188 -10.898 -12.239 1.00 63.28 127 LYS A N 1
ATOM 917 C CA . LYS A 1 127 ? -3.772 -11.909 -13.231 1.00 63.28 127 LYS A CA 1
ATOM 918 C C . LYS A 1 127 ? -4.196 -11.538 -14.653 1.00 63.28 127 LYS A C 1
ATOM 920 O O . LYS A 1 127 ? -3.454 -11.809 -15.590 1.00 63.28 127 LYS A O 1
ATOM 925 N N . LEU A 1 128 ? -5.359 -10.904 -14.818 1.00 58.09 128 LEU A N 1
ATOM 926 C CA . LEU A 1 128 ? -5.822 -10.381 -16.112 1.00 58.09 128 LEU A CA 1
ATOM 927 C C . LEU A 1 128 ? -5.071 -9.107 -16.528 1.00 58.09 128 LEU A C 1
ATOM 929 O O . LEU A 1 128 ? -4.940 -8.827 -17.716 1.00 58.09 128 LEU A O 1
ATOM 933 N N . LEU A 1 129 ? -4.565 -8.357 -15.548 1.00 52.38 129 LEU A N 1
ATOM 934 C CA . LEU A 1 129 ? -3.784 -7.130 -15.706 1.00 52.38 129 LEU A CA 1
ATOM 935 C C . LEU A 1 129 ? -2.285 -7.353 -15.463 1.00 52.38 129 LEU A C 1
ATOM 937 O O . LEU A 1 129 ? -1.587 -6.395 -15.125 1.00 52.38 129 LEU A O 1
ATOM 941 N N . ALA A 1 130 ? -1.801 -8.596 -15.587 1.00 50.72 130 ALA A N 1
ATOM 942 C CA . ALA A 1 130 ? -0.421 -8.944 -15.271 1.00 50.72 130 ALA A CA 1
ATOM 943 C C . ALA A 1 130 ? 0.524 -7.934 -15.946 1.00 50.72 130 ALA A C 1
ATOM 945 O O . ALA A 1 130 ? 0.406 -7.711 -17.157 1.00 50.72 130 ALA A O 1
ATOM 946 N N . PRO A 1 131 ? 1.396 -7.259 -15.174 1.00 50.19 131 PRO A N 1
ATOM 947 C CA . PRO A 1 131 ? 2.182 -6.158 -15.694 1.00 50.19 131 PRO A CA 1
ATOM 948 C C . PRO A 1 131 ? 3.029 -6.666 -16.853 1.00 50.19 131 PRO A C 1
ATOM 950 O O . PRO A 1 131 ? 3.709 -7.688 -16.732 1.00 50.19 131 PRO A O 1
ATOM 953 N N . ALA A 1 132 ? 2.986 -5.943 -17.974 1.00 51.62 132 ALA A N 1
ATOM 954 C CA . ALA A 1 132 ? 3.964 -6.130 -19.031 1.00 51.62 132 ALA A CA 1
ATOM 955 C C . ALA A 1 132 ? 5.364 -6.134 -18.381 1.00 51.62 132 ALA A C 1
ATOM 957 O O . ALA A 1 132 ? 5.613 -5.299 -17.503 1.00 51.62 132 ALA A O 1
ATOM 958 N N . PRO A 1 133 ? 6.232 -7.096 -18.733 1.00 54.25 133 PRO A N 1
ATOM 959 C CA . PRO A 1 133 ? 7.501 -7.323 -18.047 1.00 54.25 133 PRO A CA 1
ATOM 960 C C . PRO A 1 133 ? 8.294 -6.021 -17.906 1.00 54.25 133 PRO A C 1
ATOM 962 O O . PRO A 1 133 ? 8.335 -5.237 -18.853 1.00 54.25 133 PRO A O 1
ATOM 965 N N . ASP A 1 134 ? 8.896 -5.795 -16.727 1.00 51.00 134 ASP A N 1
ATOM 966 C CA . ASP A 1 134 ? 9.636 -4.567 -16.408 1.00 51.00 134 ASP A CA 1
ATOM 967 C C . ASP A 1 134 ? 10.666 -4.275 -17.515 1.00 51.00 134 ASP A C 1
ATOM 969 O O . ASP A 1 134 ? 11.654 -5.007 -17.656 1.00 51.00 134 ASP A O 1
ATOM 973 N N . PRO A 1 135 ? 10.457 -3.222 -18.325 1.00 53.75 135 PRO A N 1
ATOM 974 C CA . PRO A 1 135 ? 11.304 -2.965 -19.469 1.00 53.75 135 PRO A CA 1
ATOM 975 C C . PRO A 1 135 ? 12.617 -2.301 -19.051 1.00 53.75 135 PRO A C 1
ATOM 977 O O . PRO A 1 135 ? 13.421 -2.019 -19.926 1.00 53.75 135 PRO A O 1
ATOM 980 N N . SER A 1 136 ? 12.877 -2.035 -17.763 1.00 55.16 136 SER A N 1
ATOM 981 C CA . SER A 1 136 ? 14.056 -1.285 -17.302 1.00 55.16 136 SER A CA 1
ATOM 982 C C . SER A 1 136 ? 15.386 -1.826 -17.853 1.00 55.16 136 SER A C 1
ATOM 984 O O . SER A 1 136 ? 16.179 -1.061 -18.407 1.00 55.16 136 SER A O 1
ATOM 986 N N . GLY A 1 137 ? 15.596 -3.146 -17.823 1.00 62.09 137 GLY A N 1
ATOM 987 C CA . GLY A 1 137 ? 16.778 -3.781 -18.423 1.00 62.09 137 GLY A CA 1
ATOM 988 C C . GLY A 1 137 ? 16.817 -3.674 -19.954 1.00 62.09 137 GLY A C 1
ATOM 989 O O . GLY A 1 137 ? 17.872 -3.430 -20.542 1.00 62.09 137 GLY A O 1
ATOM 990 N N . GLN A 1 138 ? 15.659 -3.789 -20.609 1.00 61.97 138 GLN A N 1
ATOM 991 C CA . GLN A 1 138 ? 15.533 -3.668 -22.066 1.00 61.97 138 GLN A CA 1
ATOM 992 C C . GLN A 1 138 ? 15.726 -2.219 -22.535 1.00 61.97 138 GLN A C 1
ATOM 994 O O . GLN A 1 138 ? 16.364 -1.982 -23.557 1.00 61.97 138 GLN A O 1
ATOM 999 N N . LEU A 1 139 ? 15.245 -1.241 -21.768 1.00 61.66 139 LEU A N 1
ATOM 1000 C CA . LEU A 1 139 ? 15.408 0.193 -21.998 1.00 61.66 139 LEU A CA 1
ATOM 1001 C C . LEU A 1 139 ? 16.865 0.606 -21.825 1.00 61.66 139 LEU A C 1
ATOM 1003 O O . LEU A 1 139 ? 17.385 1.359 -22.644 1.00 61.66 139 LEU A O 1
ATOM 1007 N N . GLN A 1 140 ? 17.559 0.069 -20.820 1.00 66.88 140 GLN A N 1
ATOM 1008 C CA . GLN A 1 140 ? 18.980 0.340 -20.621 1.00 66.88 140 GLN A CA 1
ATOM 1009 C C . GLN A 1 140 ? 19.840 -0.252 -21.747 1.00 66.88 140 GLN A C 1
ATOM 1011 O O . GLN A 1 140 ? 20.722 0.439 -22.263 1.00 66.88 140 GLN A O 1
ATOM 1016 N N . ALA A 1 141 ? 19.533 -1.475 -22.194 1.00 70.25 141 ALA A N 1
ATOM 1017 C CA . ALA A 1 141 ? 20.162 -2.078 -23.370 1.00 70.25 141 ALA A CA 1
ATOM 1018 C C . ALA A 1 141 ? 19.850 -1.294 -24.659 1.00 70.25 141 ALA A C 1
ATOM 1020 O O . ALA A 1 141 ? 20.737 -1.072 -25.482 1.00 70.25 141 ALA A O 1
ATOM 1021 N N . THR A 1 142 ? 18.614 -0.811 -24.812 1.00 66.19 142 THR A N 1
ATOM 1022 C CA . THR A 1 142 ? 18.193 0.013 -25.956 1.00 66.19 142 THR A CA 1
ATOM 1023 C C . THR A 1 142 ? 18.915 1.358 -25.961 1.00 66.19 142 THR A C 1
ATOM 1025 O O . THR A 1 142 ? 19.420 1.769 -27.000 1.00 66.19 142 THR A O 1
ATOM 1028 N N . ARG A 1 143 ? 19.058 2.018 -24.804 1.00 65.50 143 ARG A N 1
ATOM 1029 C CA . ARG A 1 143 ? 19.837 3.256 -24.665 1.00 65.50 143 ARG A CA 1
ATOM 1030 C C . ARG A 1 143 ? 21.294 3.044 -25.065 1.00 65.50 143 ARG A C 1
ATOM 1032 O O . ARG A 1 143 ? 21.826 3.842 -25.825 1.00 65.50 143 ARG A O 1
ATOM 1039 N N . GLN A 1 144 ? 21.927 1.971 -24.587 1.00 70.62 144 GLN A N 1
ATOM 1040 C CA . GLN A 1 144 ? 23.309 1.641 -24.954 1.00 70.62 144 GLN A CA 1
ATOM 1041 C C . GLN A 1 144 ? 23.451 1.363 -26.455 1.00 70.62 144 GLN A C 1
ATOM 1043 O O . GLN A 1 144 ? 24.394 1.846 -27.075 1.00 70.62 144 GLN A O 1
ATOM 1048 N N . ALA A 1 145 ? 22.498 0.646 -27.056 1.00 65.81 145 ALA A N 1
ATOM 1049 C CA . ALA A 1 145 ? 22.494 0.377 -28.491 1.00 65.81 145 ALA A CA 1
ATOM 1050 C C . ALA A 1 145 ? 22.280 1.649 -29.330 1.00 65.81 145 ALA A C 1
ATOM 1052 O O . ALA A 1 145 ? 22.951 1.825 -30.344 1.00 65.81 145 ALA A O 1
ATOM 1053 N N . LEU A 1 146 ? 21.386 2.548 -28.904 1.00 61.69 146 LEU A N 1
ATOM 1054 C CA . LEU A 1 146 ? 21.148 3.838 -29.560 1.00 61.69 146 LEU A CA 1
ATOM 1055 C C . LEU A 1 146 ? 22.357 4.771 -29.431 1.00 61.69 146 LEU A C 1
ATOM 1057 O O . LEU A 1 146 ? 22.736 5.400 -30.413 1.00 61.69 146 LEU A O 1
ATOM 1061 N N . MET A 1 147 ? 23.006 4.813 -28.263 1.00 61.75 147 MET A N 1
ATOM 1062 C CA . MET A 1 147 ? 24.255 5.556 -28.079 1.00 61.75 147 MET A CA 1
ATOM 1063 C C . MET A 1 147 ? 25.378 4.999 -28.956 1.00 61.75 147 MET A C 1
ATOM 1065 O O . MET A 1 147 ? 26.040 5.770 -29.642 1.00 61.75 147 MET A O 1
ATOM 1069 N N . ALA A 1 148 ? 25.539 3.675 -29.026 1.00 64.88 148 ALA A N 1
ATOM 1070 C CA . ALA A 1 148 ? 26.495 3.063 -29.945 1.00 64.88 148 ALA A CA 1
ATOM 1071 C C . ALA A 1 148 ? 26.171 3.420 -31.409 1.00 64.88 148 ALA A C 1
ATOM 1073 O O . ALA A 1 148 ? 27.073 3.729 -32.176 1.00 64.88 148 ALA A O 1
ATOM 1074 N N . LEU A 1 149 ? 24.888 3.464 -31.794 1.00 54.47 149 LEU A N 1
ATOM 1075 C CA . LEU A 1 149 ? 24.464 3.914 -33.127 1.00 54.47 149 LEU A CA 1
ATOM 1076 C C . LEU A 1 149 ? 24.760 5.398 -33.407 1.00 54.47 149 LEU A C 1
ATOM 1078 O O . LEU A 1 149 ? 24.859 5.775 -34.575 1.00 54.47 149 LEU A O 1
ATOM 1082 N N . SER A 1 150 ? 24.851 6.227 -32.362 1.00 54.81 150 SER A N 1
ATOM 1083 C CA . SER A 1 150 ? 25.128 7.666 -32.462 1.00 54.81 150 SER A CA 1
ATOM 1084 C C . SER A 1 150 ? 26.612 7.990 -32.680 1.00 54.81 150 SER A C 1
ATOM 1086 O O . SER A 1 150 ? 26.952 9.098 -33.093 1.00 54.81 150 SER A O 1
ATOM 1088 N N . GLU A 1 151 ? 27.504 7.024 -32.462 1.00 59.81 151 GLU A N 1
ATOM 1089 C CA . GLU A 1 151 ? 28.917 7.158 -32.805 1.00 59.81 151 GLU A CA 1
ATOM 1090 C C . GLU A 1 151 ? 29.115 6.904 -34.310 1.00 59.81 151 GLU A C 1
ATOM 1092 O O . GLU A 1 151 ? 28.455 6.053 -34.915 1.00 59.81 151 GLU A O 1
ATOM 1097 N N . GLN A 1 152 ? 30.030 7.640 -34.957 1.00 53.47 152 GLN A N 1
ATOM 1098 C CA . GLN A 1 152 ? 30.430 7.369 -36.345 1.00 53.47 152 GLN A CA 1
ATOM 1099 C C . GLN A 1 152 ? 31.232 6.060 -36.415 1.00 53.47 152 GLN A C 1
ATOM 1101 O O . GLN A 1 152 ? 32.443 6.052 -36.602 1.00 53.47 152 GLN A O 1
ATOM 1106 N N . LEU A 1 153 ? 30.543 4.932 -36.273 1.00 55.56 153 LEU A N 1
ATOM 1107 C CA . LEU A 1 153 ? 31.139 3.607 -36.358 1.00 55.56 153 LEU A CA 1
ATOM 1108 C C . LEU A 1 153 ? 31.650 3.359 -37.773 1.00 55.56 153 LEU A C 1
ATOM 1110 O O . LEU A 1 153 ? 30.971 3.684 -38.760 1.00 55.56 153 LEU A O 1
ATOM 1114 N N . SER A 1 154 ? 32.810 2.722 -37.887 1.00 59.03 154 SER A N 1
ATOM 1115 C CA . SER A 1 154 ? 33.285 2.222 -39.173 1.00 59.03 154 SER A CA 1
ATOM 1116 C C . SER A 1 154 ? 32.331 1.143 -39.707 1.00 59.03 154 SER A C 1
ATOM 1118 O O . SER A 1 154 ? 31.612 0.480 -38.954 1.00 59.03 154 SER A O 1
ATOM 1120 N N . VAL A 1 155 ? 32.312 0.927 -41.026 1.00 55.28 155 VAL A N 1
ATOM 1121 C CA . VAL A 1 155 ? 31.432 -0.072 -41.672 1.00 55.28 155 VAL A CA 1
ATOM 1122 C C . VAL A 1 155 ? 31.595 -1.468 -41.050 1.00 55.28 155 VAL A C 1
ATOM 1124 O O . VAL A 1 155 ? 30.621 -2.208 -40.908 1.00 55.28 155 VAL A O 1
ATOM 1127 N N . LYS A 1 156 ? 32.814 -1.808 -40.617 1.00 61.25 156 LYS A N 1
ATOM 1128 C CA . LYS A 1 156 ? 33.141 -3.092 -39.988 1.00 61.25 156 LYS A CA 1
ATOM 1129 C C . LYS A 1 156 ? 32.504 -3.243 -38.602 1.00 61.25 156 LYS A C 1
ATOM 1131 O O . LYS A 1 156 ? 31.989 -4.313 -38.285 1.00 61.25 156 LYS A O 1
ATOM 1136 N N . GLU A 1 157 ? 32.486 -2.180 -37.804 1.00 62.28 157 GLU A N 1
ATOM 1137 C CA . GLU A 1 157 ? 31.878 -2.191 -36.468 1.00 62.28 157 GLU A CA 1
ATOM 1138 C C . GLU A 1 157 ? 30.350 -2.160 -36.545 1.00 62.28 157 GLU A C 1
ATOM 1140 O O . GLU A 1 157 ? 29.689 -2.873 -35.791 1.00 62.28 157 GLU A O 1
ATOM 1145 N N . ARG A 1 158 ? 29.775 -1.444 -37.525 1.00 54.50 158 ARG A N 1
ATOM 1146 C CA . ARG A 1 158 ? 28.324 -1.483 -37.791 1.00 54.50 158 ARG A CA 1
ATOM 1147 C C . ARG A 1 158 ? 27.849 -2.886 -38.139 1.00 54.50 158 ARG A C 1
ATOM 1149 O O . ARG A 1 158 ? 26.822 -3.321 -37.622 1.00 54.50 158 ARG A O 1
ATOM 1156 N N . LEU A 1 159 ? 28.590 -3.601 -38.987 1.00 55.66 159 LEU A N 1
ATOM 1157 C CA . LEU A 1 159 ? 28.289 -4.988 -39.356 1.00 55.66 159 LEU A CA 1
ATOM 1158 C C . LEU A 1 159 ? 28.388 -5.937 -38.155 1.00 55.66 159 LEU A C 1
ATOM 1160 O O . LEU A 1 159 ? 27.525 -6.795 -37.979 1.00 55.66 159 LEU A O 1
ATOM 1164 N N . ALA A 1 160 ? 29.397 -5.758 -37.299 1.00 68.56 160 ALA A N 1
ATOM 1165 C CA . ALA A 1 160 ? 29.552 -6.564 -36.091 1.00 68.56 160 ALA A CA 1
ATOM 1166 C C . ALA A 1 160 ? 28.417 -6.318 -35.079 1.00 68.56 160 ALA A C 1
ATOM 1168 O O . ALA A 1 160 ? 27.810 -7.275 -34.595 1.00 68.56 160 ALA A O 1
ATOM 1169 N N . LEU A 1 161 ? 28.075 -5.052 -34.815 1.00 60.50 161 LEU A N 1
ATOM 1170 C CA . LEU A 1 161 ? 27.004 -4.669 -33.889 1.00 60.50 161 LEU A CA 1
ATOM 1171 C C . LEU A 1 161 ? 25.620 -5.096 -34.386 1.00 60.50 161 LEU A C 1
ATOM 1173 O O . LEU A 1 161 ? 24.827 -5.620 -33.607 1.00 60.50 161 LEU A O 1
ATOM 1177 N N . SER A 1 162 ? 25.332 -4.944 -35.681 1.00 57.97 162 SER A N 1
ATOM 1178 C CA . SER A 1 162 ? 24.052 -5.387 -36.255 1.00 57.97 162 SER A CA 1
ATOM 1179 C C . SER A 1 162 ? 23.915 -6.914 -36.267 1.00 57.97 162 SER A C 1
ATOM 1181 O O . SER A 1 162 ? 22.844 -7.429 -35.940 1.00 57.97 162 SER A O 1
ATOM 1183 N N . ALA A 1 163 ? 24.999 -7.655 -36.524 1.00 66.00 163 ALA A N 1
ATOM 1184 C CA . ALA A 1 163 ? 25.007 -9.111 -36.373 1.00 66.00 163 ALA A CA 1
ATOM 1185 C C . ALA A 1 163 ? 24.791 -9.545 -34.911 1.00 66.00 163 ALA A C 1
ATOM 1187 O O . ALA A 1 163 ? 24.063 -10.507 -34.646 1.00 66.00 163 ALA A O 1
ATOM 1188 N N . GLN A 1 164 ? 25.389 -8.829 -33.954 1.00 69.31 164 GLN A N 1
ATOM 1189 C CA . GLN A 1 164 ? 25.240 -9.121 -32.531 1.00 69.31 164 GLN A CA 1
ATOM 1190 C C . GLN A 1 164 ? 23.819 -8.813 -32.044 1.00 69.31 164 GLN A C 1
ATOM 1192 O O . GLN A 1 164 ? 23.198 -9.677 -31.431 1.00 69.31 164 GLN A O 1
ATOM 1197 N N . PHE A 1 165 ? 23.258 -7.657 -32.408 1.00 61.06 165 PHE A N 1
ATOM 1198 C CA . PHE A 1 165 ? 21.873 -7.284 -32.113 1.00 61.06 165 PHE A CA 1
ATOM 1199 C C . PHE A 1 165 ? 20.871 -8.295 -32.684 1.00 61.06 165 PHE A C 1
ATOM 1201 O O . PHE A 1 165 ? 20.015 -8.788 -31.951 1.00 61.06 165 PHE A O 1
ATOM 1208 N N . ALA A 1 166 ? 21.020 -8.691 -33.955 1.00 62.12 166 ALA A N 1
ATOM 1209 C CA . ALA A 1 166 ? 20.160 -9.699 -34.577 1.00 62.12 166 ALA A CA 1
ATOM 1210 C C . ALA A 1 166 ? 20.212 -11.045 -33.835 1.00 62.12 166 ALA A C 1
ATOM 1212 O O . ALA A 1 166 ? 19.194 -11.726 -33.689 1.00 62.12 166 ALA A O 1
ATOM 1213 N N . LYS A 1 167 ? 21.386 -11.425 -33.316 1.00 72.75 167 LYS A N 1
ATOM 1214 C CA . LYS A 1 167 ? 21.554 -12.635 -32.505 1.00 72.75 167 LYS A CA 1
ATOM 1215 C C . LYS A 1 167 ? 20.870 -12.511 -31.141 1.00 72.75 167 LYS A C 1
ATOM 1217 O O . LYS A 1 167 ? 20.250 -13.479 -30.702 1.00 72.75 167 LYS A O 1
ATOM 1222 N N . THR A 1 168 ? 20.945 -11.346 -30.500 1.00 71.38 168 THR A N 1
AT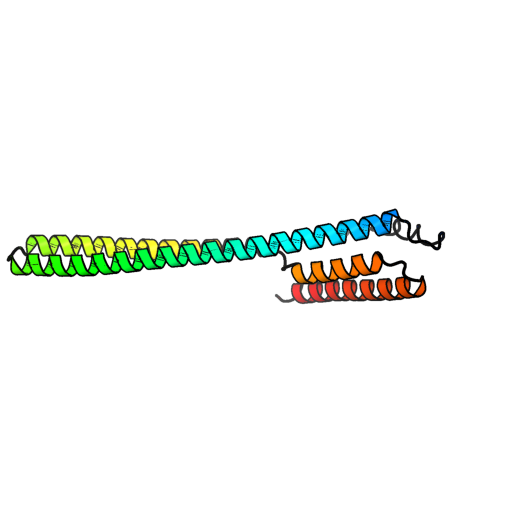OM 1223 C CA . THR A 1 168 ? 20.286 -11.074 -29.212 1.00 71.38 168 THR A CA 1
ATOM 1224 C C . THR A 1 168 ? 18.767 -11.072 -29.353 1.00 71.38 168 THR A C 1
ATOM 1226 O O . THR A 1 168 ? 18.093 -11.751 -28.586 1.00 71.38 168 THR A O 1
ATOM 1229 N N . VAL A 1 169 ? 18.227 -10.414 -30.386 1.00 64.81 169 VAL A N 1
ATOM 1230 C CA . VAL A 1 169 ? 16.784 -10.424 -30.689 1.00 64.81 169 VAL A CA 1
ATOM 1231 C C . VAL A 1 169 ? 16.308 -11.842 -30.995 1.00 64.81 169 VAL A C 1
ATOM 1233 O O . VAL A 1 169 ? 15.297 -12.285 -30.459 1.00 64.81 169 VAL A O 1
ATOM 1236 N N . ARG A 1 170 ? 17.059 -12.604 -31.801 1.00 70.38 170 ARG A N 1
ATOM 1237 C CA . ARG A 1 170 ? 16.708 -13.997 -32.111 1.00 70.38 170 ARG A CA 1
ATOM 1238 C C . ARG A 1 170 ? 16.707 -14.895 -30.873 1.00 70.38 170 ARG A C 1
ATOM 1240 O O . ARG A 1 170 ? 15.878 -15.797 -30.810 1.00 70.38 170 ARG A O 1
ATOM 1247 N N . ARG A 1 171 ? 17.617 -14.671 -29.918 1.00 71.44 171 ARG A N 1
ATOM 1248 C CA . ARG A 1 171 ? 17.614 -15.375 -28.625 1.00 71.44 171 ARG A CA 1
ATOM 1249 C C . ARG A 1 171 ? 16.414 -14.975 -27.782 1.00 71.44 171 ARG A C 1
ATOM 1251 O O . ARG A 1 171 ? 15.630 -15.850 -27.469 1.00 71.44 171 ARG A O 1
ATOM 1258 N N . ALA A 1 172 ? 16.184 -13.682 -27.566 1.00 63.88 172 ALA A N 1
ATOM 1259 C CA . ALA A 1 172 ? 15.041 -13.202 -26.789 1.00 63.88 172 ALA A CA 1
ATOM 1260 C C . ALA A 1 172 ? 13.690 -13.713 -27.331 1.00 63.88 172 ALA A C 1
ATOM 1262 O O . ALA A 1 172 ? 12.825 -14.120 -26.563 1.00 63.88 172 ALA A O 1
ATOM 1263 N N . VAL A 1 173 ? 13.524 -13.769 -28.660 1.00 65.81 173 VAL A N 1
ATOM 1264 C CA . VAL A 1 173 ? 12.322 -14.337 -29.301 1.00 65.81 173 VAL A CA 1
ATOM 1265 C C . VAL A 1 173 ? 12.216 -15.852 -29.089 1.00 65.81 173 VAL A C 1
ATOM 1267 O O . VAL A 1 173 ? 11.111 -16.372 -28.957 1.00 65.81 173 VAL A O 1
ATOM 1270 N N . LYS A 1 174 ? 13.339 -16.578 -29.081 1.00 73.12 174 LYS A N 1
ATOM 1271 C CA . LYS A 1 174 ? 13.353 -18.024 -28.828 1.00 73.12 174 LYS A CA 1
ATOM 1272 C C . LYS A 1 174 ? 13.053 -18.326 -27.361 1.00 73.12 174 LYS A C 1
ATOM 1274 O O . LYS A 1 174 ? 12.228 -19.190 -27.102 1.00 73.12 174 LYS A O 1
ATOM 1279 N N . ASP A 1 175 ? 13.640 -17.559 -26.452 1.00 73.50 175 ASP A N 1
ATOM 1280 C CA . ASP A 1 175 ? 13.480 -17.710 -25.007 1.00 73.50 175 ASP A CA 1
ATOM 1281 C C . ASP A 1 175 ? 12.027 -17.405 -24.592 1.00 73.50 175 ASP A C 1
ATOM 1283 O O . ASP A 1 175 ? 11.412 -18.205 -23.896 1.00 73.50 175 ASP A O 1
ATOM 1287 N N . GLN A 1 176 ? 11.396 -16.357 -25.146 1.00 60.28 176 GLN A N 1
ATOM 1288 C CA . GLN A 1 176 ? 9.961 -16.105 -24.924 1.00 60.28 176 GLN A CA 1
ATOM 1289 C C . GLN A 1 176 ? 9.046 -17.178 -25.526 1.00 60.28 176 GLN A C 1
ATOM 1291 O O . GLN A 1 176 ? 7.971 -17.454 -24.994 1.00 60.28 176 GLN A O 1
ATOM 1296 N N . LYS A 1 177 ? 9.446 -17.790 -26.646 1.00 60.78 177 LYS A N 1
ATOM 1297 C CA . LYS A 1 177 ? 8.683 -18.885 -27.259 1.00 60.78 177 LYS A CA 1
ATOM 1298 C C . LYS A 1 177 ? 8.788 -20.182 -26.449 1.00 60.78 177 LYS A C 1
ATOM 1300 O O . LYS A 1 177 ? 7.899 -21.019 -26.556 1.00 60.78 177 LYS A O 1
ATOM 1305 N N . GLU A 1 178 ? 9.854 -20.341 -25.668 1.00 60.56 178 GLU A N 1
ATOM 1306 C CA . GLU A 1 178 ? 10.069 -21.476 -24.768 1.00 60.56 178 GLU A CA 1
ATOM 1307 C C . GLU A 1 178 ? 9.416 -21.238 -23.388 1.00 60.56 178 GLU A C 1
ATOM 1309 O O . GLU A 1 178 ? 8.764 -22.149 -22.886 1.00 60.56 178 GLU A O 1
ATOM 1314 N N . GLU A 1 179 ? 9.447 -20.017 -22.832 1.00 53.34 179 GLU A N 1
ATOM 1315 C CA . GLU A 1 179 ? 8.708 -19.643 -21.602 1.00 53.34 179 GLU A CA 1
ATOM 1316 C C . GLU A 1 179 ? 7.179 -19.617 -21.790 1.00 53.34 179 GLU A C 1
ATOM 1318 O O . GLU A 1 179 ? 6.430 -19.937 -20.870 1.00 53.34 179 GLU A O 1
ATOM 1323 N N . GLY A 1 180 ? 6.691 -19.295 -22.993 1.00 41.44 180 GLY A N 1
ATOM 1324 C CA . GLY A 1 180 ? 5.268 -19.376 -23.346 1.00 41.44 180 GLY A CA 1
ATOM 1325 C C . GLY A 1 180 ? 4.764 -20.787 -23.690 1.00 41.44 180 GLY A C 1
ATOM 1326 O O . GLY A 1 180 ? 3.597 -20.930 -24.051 1.00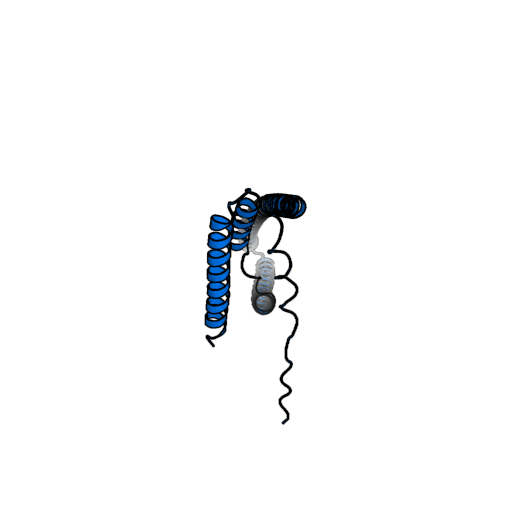 41.44 180 GLY A O 1
ATOM 1327 N N . ALA A 1 181 ? 5.625 -21.813 -23.634 1.00 41.72 181 ALA A N 1
ATOM 1328 C CA . ALA A 1 181 ? 5.305 -23.197 -24.004 1.00 41.72 181 ALA A CA 1
ATOM 1329 C C . ALA A 1 181 ? 5.250 -24.177 -22.815 1.00 41.72 181 ALA A C 1
ATOM 1331 O O . ALA A 1 181 ? 5.050 -25.375 -23.027 1.00 41.72 181 ALA A O 1
ATOM 1332 N N . THR A 1 182 ? 5.395 -23.700 -21.578 1.00 36.44 182 THR A N 1
ATOM 1333 C CA . THR A 1 182 ? 5.100 -24.490 -20.373 1.00 36.44 182 THR A CA 1
ATOM 1334 C C . THR A 1 182 ? 3.620 -24.345 -19.983 1.00 36.44 182 THR A C 1
ATOM 1336 O O . THR A 1 182 ? 3.193 -23.211 -19.760 1.00 36.44 182 THR A O 1
ATOM 1339 N N . PRO A 1 183 ? 2.836 -25.444 -19.941 1.00 42.97 183 PRO A N 1
ATOM 1340 C CA . PRO A 1 183 ? 1.462 -25.444 -19.431 1.00 42.97 183 PRO A CA 1
ATOM 1341 C C . PRO A 1 183 ? 1.386 -25.190 -17.921 1.00 42.97 183 PRO A C 1
ATOM 1343 O O . PRO A 1 183 ? 2.359 -25.531 -17.208 1.00 42.97 183 PRO A O 1
#

Secondary structure (DSSP, 8-state):
----------SSSTTSSSSS-SS--HHHHHHHHHHHHHHHHHHHHHHHHHHHHHHHHHHHHHHHHHHHHHHHHHHHHHHHHHHHHHHTT-HHHHHHHHHHHHHHHHHHHHHHHHHHHHHHHHHHHHHHTPPPP-THHHHHHHHHHHHHHHS---HHHHHHHHHHHHHHHHHHHHHHHHHTT--

Organism: NCBI:txid2493092

pLDDT: mean 70.86, std 15.19, range [36.44, 91.56]

Sequence (183 aa):
MTQRSIALPTFIVLLGCMAGCGSTPQAALDQANHGAALTAALEGQLQALRAAQAHVAQSRLGSIRRLSTSAASFDADAAFDERVQKAANKPAHAQLFNALKDLSDSRAKDEEALLATLAQADAAYAKLLAPAPDPSGQLQATRQALMALSEQLSVKERLALSAQFAKTVRRAVKDQKEEGATP

Radius of gyration: 32.25 Å; chains: 1; bounding box: 61×40×92 Å

Foldseek 3Di:
DDDDDDDDPDPPPPPPPPPDDLFDPVVLLVVLVVLLVVLVVVVVVVVVVVVVVVVVVVVVVVVVVVVVVVVVVVVVVLVVVLVVCVVVVNVVVNVVSVVVVVVVVVVVVVVVVVVVVVVVVVVVVCVVVPDDPDCNVVSVVSSVLSVVVSDSDGPVVVVVSVVVVVVVVVVVVVVVVVVVPDD